Protein AF-A0A8T1UQP1-F1 (afdb_monomer)

Foldseek 3Di:
DVVVCCVPVVVPDPVVSVVVVVVVVVVVCVCPVDPPCVVVPPPPDVCNPPQADPVLVVVLVVVCVVCVVVVHDDDPVNSVVSSVVRSVVVCSCVQVVVQVVVVVVVPDPDDRDRDDDDPVVVVVVVVVVVVPDDPVVVCVVCVVVPPDDPDDDPPPPVVVVVVVVVVVVPDPPDDDDDD

Nearest PDB structures (foldseek):
  8jxl-assembly1_A  TM=5.038E-01  e=8.171E+00  Homo sapiens

pLDDT: mean 72.7, std 15.52, range [41.06, 94.25]

Secondary structure (DSSP, 8-state):
-HHHHHHHHTTS-HHHHHHHHHHHHHHHHHHHS-HHHHTT-----TT-STTS-HHHHHHHHHHHHHHHHTT----HHHHHHHHHHHHHHT-TTHHHHHHHHHHHHTT--SPP-PPPPPHHHHHHHHHHHHHHS-HHHHHHHHTTS----TT--TTTHHHHHHHHHHHHHT---------

Sequence (179 aa):
MPSTLDKYYSHLNASKRESQRKRIYAWEKEMAASASTAVLKSDRKKGTATTISTEGEEGLVEWVNSLRGEGVLVSRLMLQLQAKDIAQEEGLTSNLSKQLRDYAAGGTDSKFELKAPSRREAIEWATMAWKALGRKVIKSGFTYKEKKDSNTQPETIVAEELEHLEAIEENPTTSSLSS

Radius of gyration: 30.36 Å; Cα contacts (8 Å, |Δi|>4): 52; chains: 1; bounding box: 55×50×105 Å

Mean predicted aligned error: 20.41 Å

InterPro domains:
  IPR006600 HTH CenpB-type DNA-binding domain [PF03221] (56-91)

Solvent-accessible surface area (backbone atoms only — not comparable to full-atom values): 11278 Å² total; per-residue (Å²): 109,71,67,56,47,51,74,78,38,61,91,46,55,71,69,62,38,50,52,50,50,52,52,52,52,50,50,52,49,61,64,71,72,29,83,79,54,56,74,67,54,81,77,66,60,93,80,67,73,81,66,54,54,75,66,47,53,50,52,50,51,52,54,53,48,54,38,46,73,72,70,46,82,84,47,75,66,57,55,52,51,54,52,49,53,46,23,58,74,68,49,76,42,55,66,62,56,46,53,52,50,54,50,66,72,61,75,60,94,65,83,89,74,88,78,79,76,52,73,67,56,50,50,51,50,52,50,54,56,53,67,73,48,54,71,67,60,56,51,63,69,51,58,73,74,66,79,66,69,102,81,70,78,75,76,61,62,64,54,55,56,52,56,58,54,60,66,64,74,76,65,85,77,82,76,81,89,84,134

Organism: NCBI:txid29920

Structure (mmCIF, N/CA/C/O backbone):
data_AF-A0A8T1UQP1-F1
#
_entry.id   AF-A0A8T1UQP1-F1
#
loop_
_atom_site.group_PDB
_atom_site.id
_atom_site.type_symbol
_atom_site.label_atom_id
_atom_site.label_alt_id
_atom_site.label_comp_id
_atom_site.label_asym_id
_atom_site.label_entity_id
_atom_site.label_seq_id
_atom_site.pdbx_PDB_ins_code
_atom_site.Cartn_x
_atom_site.Cartn_y
_atom_site.Cartn_z
_atom_site.occupancy
_atom_site.B_iso_or_equiv
_atom_site.auth_seq_id
_atom_site.auth_comp_id
_atom_site.auth_asym_id
_atom_site.auth_atom_id
_atom_site.pdbx_PDB_model_num
ATOM 1 N N . MET A 1 1 ? 21.873 8.070 -20.890 1.00 66.19 1 MET A N 1
ATOM 2 C CA . MET A 1 1 ? 20.930 7.299 -21.735 1.00 66.19 1 MET A CA 1
ATOM 3 C C . MET A 1 1 ? 21.533 6.080 -22.438 1.00 66.19 1 MET A C 1
ATOM 5 O O . MET A 1 1 ? 20.883 5.041 -22.374 1.00 66.19 1 MET A O 1
ATOM 9 N N . PRO A 1 2 ? 22.730 6.128 -23.067 1.00 70.94 2 PRO A N 1
ATOM 10 C CA . PRO A 1 2 ? 23.313 4.948 -23.729 1.00 70.94 2 PRO A CA 1
ATOM 11 C C . PRO A 1 2 ? 23.445 3.745 -22.786 1.00 70.94 2 PRO A C 1
ATOM 13 O O . PRO A 1 2 ? 23.046 2.638 -23.126 1.00 70.94 2 PRO A O 1
ATOM 16 N N . SER A 1 3 ? 23.869 4.003 -21.550 1.00 78.19 3 SER A N 1
ATOM 17 C CA . SER A 1 3 ? 24.010 3.026 -20.468 1.00 78.19 3 SER A CA 1
ATOM 18 C C . SER A 1 3 ? 22.695 2.329 -20.075 1.00 78.19 3 SER A C 1
ATOM 20 O O . SER A 1 3 ? 22.706 1.145 -19.757 1.00 78.19 3 SER A O 1
ATOM 22 N N . THR A 1 4 ? 21.544 3.008 -20.155 1.00 81.75 4 THR A N 1
ATOM 23 C CA . THR A 1 4 ? 20.220 2.406 -19.889 1.00 81.75 4 THR A CA 1
ATOM 24 C C . THR A 1 4 ? 19.807 1.459 -21.015 1.00 81.75 4 THR A C 1
ATOM 26 O O . THR A 1 4 ? 19.308 0.363 -20.770 1.00 81.75 4 THR A O 1
ATOM 29 N N . LEU A 1 5 ? 20.048 1.855 -22.266 1.00 86.81 5 LEU A N 1
ATOM 30 C CA . LEU A 1 5 ? 19.768 1.007 -23.424 1.00 86.81 5 LEU A CA 1
ATOM 31 C C . LEU A 1 5 ? 20.702 -0.198 -23.502 1.00 86.81 5 LEU A C 1
ATOM 33 O O . LEU A 1 5 ? 20.337 -1.203 -24.098 1.00 86.81 5 LEU A O 1
ATOM 37 N N . ASP A 1 6 ? 21.914 -0.097 -22.966 1.00 86.62 6 ASP A N 1
ATOM 38 C CA . ASP A 1 6 ? 22.882 -1.197 -22.908 1.00 86.62 6 ASP A CA 1
ATOM 39 C C . ASP A 1 6 ? 22.582 -2.173 -21.776 1.00 86.62 6 ASP A C 1
ATOM 41 O O . ASP A 1 6 ? 22.584 -3.380 -21.981 1.00 86.62 6 ASP A O 1
ATOM 45 N N . LYS A 1 7 ? 22.195 -1.663 -20.606 1.00 89.50 7 LYS A N 1
ATOM 46 C CA . LYS A 1 7 ? 21.855 -2.509 -19.462 1.00 89.50 7 LYS A CA 1
ATOM 47 C C . LYS A 1 7 ? 20.550 -3.290 -19.650 1.00 89.50 7 LYS A C 1
ATOM 49 O O . LYS A 1 7 ? 20.491 -4.459 -19.292 1.00 89.50 7 LYS A O 1
ATOM 54 N N . TYR A 1 8 ? 19.504 -2.651 -20.181 1.00 86.38 8 TYR A N 1
ATOM 55 C CA . TYR A 1 8 ? 18.148 -3.229 -20.196 1.00 86.38 8 TYR A CA 1
ATOM 56 C C . TYR A 1 8 ? 17.681 -3.700 -21.577 1.00 86.38 8 TYR A C 1
ATOM 58 O O . TYR A 1 8 ? 16.775 -4.524 -21.675 1.00 86.38 8 TYR A O 1
ATOM 66 N N . TYR A 1 9 ? 18.291 -3.194 -22.650 1.00 88.69 9 TYR A N 1
ATOM 67 C CA . TYR A 1 9 ? 17.830 -3.418 -24.023 1.00 88.69 9 TYR A CA 1
ATOM 68 C C . TYR A 1 9 ? 18.950 -3.902 -24.960 1.00 88.69 9 TYR A C 1
ATOM 70 O O . TYR A 1 9 ? 18.836 -3.754 -26.177 1.00 88.69 9 TYR A O 1
ATOM 78 N N . SER A 1 10 ? 20.020 -4.496 -24.418 1.00 89.31 10 SER A N 1
ATOM 79 C CA . SER A 1 10 ? 21.138 -5.063 -25.196 1.00 89.31 10 SER A CA 1
ATOM 80 C C . SER A 1 10 ? 20.726 -6.213 -26.114 1.00 89.31 10 SER A C 1
ATOM 82 O O . SER A 1 10 ? 21.298 -6.376 -27.185 1.00 89.31 10 SER A O 1
ATOM 84 N N . HIS A 1 11 ? 19.705 -6.981 -25.732 1.00 90.56 11 HIS A N 1
ATOM 85 C CA . HIS A 1 11 ? 19.182 -8.111 -26.506 1.00 90.56 11 HIS A CA 1
ATOM 86 C C . HIS A 1 11 ? 18.309 -7.689 -27.706 1.00 90.56 11 HIS A C 1
ATOM 88 O O . HIS A 1 11 ? 17.885 -8.535 -28.494 1.00 90.56 11 HIS A O 1
ATOM 94 N N . LEU A 1 12 ? 17.991 -6.396 -27.848 1.00 89.19 12 LEU A N 1
ATOM 95 C CA . LEU A 1 12 ? 17.168 -5.893 -28.946 1.00 89.19 12 LEU A CA 1
ATOM 96 C C . LEU A 1 12 ? 18.022 -5.523 -30.159 1.00 89.19 12 LEU A C 1
ATOM 98 O O . LEU A 1 12 ? 19.089 -4.923 -30.043 1.00 89.19 12 LEU A O 1
ATOM 102 N N . ASN A 1 13 ? 17.493 -5.801 -31.351 1.00 91.06 13 ASN A N 1
ATOM 103 C CA . ASN A 1 13 ? 18.100 -5.326 -32.590 1.00 91.06 13 ASN A CA 1
ATOM 104 C C . ASN A 1 13 ? 18.088 -3.788 -32.673 1.00 91.06 13 ASN A C 1
ATOM 106 O O . ASN A 1 13 ? 17.294 -3.117 -32.008 1.00 91.06 13 ASN A O 1
ATOM 110 N N . ALA A 1 14 ? 18.949 -3.228 -33.526 1.00 86.94 14 ALA A N 1
ATOM 111 C CA . ALA A 1 14 ? 19.160 -1.782 -33.625 1.00 86.94 14 ALA A CA 1
ATOM 112 C C . ALA A 1 14 ? 17.861 -0.989 -33.862 1.00 86.94 14 ALA A C 1
ATOM 114 O O . ALA A 1 14 ? 17.658 0.054 -33.246 1.00 86.94 14 ALA A O 1
ATOM 115 N N . SER A 1 15 ? 16.947 -1.511 -34.687 1.00 88.56 15 SER A N 1
ATOM 116 C CA . SER A 1 15 ? 15.664 -0.862 -34.985 1.00 88.56 15 SER A CA 1
ATOM 117 C C . SER A 1 15 ? 14.756 -0.785 -33.752 1.00 88.56 15 SER A C 1
ATOM 119 O O . SER A 1 15 ? 14.292 0.293 -33.380 1.00 88.56 15 SER A O 1
ATOM 121 N N . LYS A 1 16 ? 14.566 -1.906 -33.046 1.00 89.31 16 LYS A N 1
ATOM 122 C CA . LYS A 1 16 ? 13.759 -1.955 -31.818 1.00 89.31 16 LYS A CA 1
ATOM 123 C C . LYS A 1 16 ? 14.403 -1.151 -30.688 1.00 89.31 16 LYS A C 1
ATOM 125 O O . LYS A 1 16 ? 13.697 -0.482 -29.935 1.00 89.31 16 LYS A O 1
ATOM 130 N N . ARG A 1 17 ? 15.734 -1.177 -30.586 1.00 91.38 17 ARG A N 1
ATOM 131 C CA . ARG A 1 17 ? 16.500 -0.404 -29.598 1.00 91.38 17 ARG A CA 1
ATOM 132 C C . ARG A 1 17 ? 16.365 1.101 -29.839 1.00 91.38 17 ARG A C 1
ATOM 134 O O . ARG A 1 17 ? 16.186 1.853 -28.885 1.00 91.38 17 ARG A O 1
ATOM 141 N N . GLU A 1 18 ? 16.341 1.528 -31.099 1.00 88.62 18 GLU A N 1
ATOM 142 C CA . GLU A 1 18 ? 16.083 2.916 -31.487 1.00 88.62 18 GLU A CA 1
ATOM 143 C C . GLU A 1 18 ? 14.640 3.347 -31.179 1.00 88.62 18 GLU A C 1
ATOM 145 O O . GLU A 1 18 ? 14.415 4.453 -30.685 1.00 88.62 18 GLU A O 1
ATOM 150 N N . SER A 1 19 ? 13.650 2.471 -31.376 1.00 90.94 19 SER A N 1
ATOM 151 C CA . SER A 1 19 ? 12.273 2.739 -30.935 1.00 90.94 19 SER A CA 1
ATOM 152 C C . SER A 1 19 ? 12.182 2.931 -29.418 1.00 90.94 19 SER A C 1
ATOM 154 O O . SER A 1 19 ? 11.518 3.862 -28.963 1.00 90.94 19 SER A O 1
ATOM 156 N N . GLN A 1 20 ? 12.869 2.098 -28.629 1.00 87.75 20 GLN A N 1
ATOM 157 C CA . GLN A 1 20 ? 12.907 2.257 -27.171 1.00 87.75 20 GLN A CA 1
ATOM 158 C C . GLN A 1 20 ? 13.636 3.536 -26.755 1.00 87.75 20 GLN A C 1
ATOM 160 O O . GLN A 1 20 ? 13.140 4.263 -25.897 1.00 87.75 20 GLN A O 1
ATOM 165 N N . ARG A 1 21 ? 14.747 3.882 -27.421 1.00 93.12 21 ARG A N 1
ATOM 166 C CA . ARG A 1 21 ? 15.438 5.165 -27.230 1.00 93.12 21 ARG A CA 1
ATOM 167 C C . ARG A 1 21 ? 14.476 6.337 -27.409 1.00 93.12 21 ARG A C 1
ATOM 169 O O . ARG A 1 21 ? 14.375 7.182 -26.524 1.00 93.12 21 ARG A O 1
ATOM 176 N N . LYS A 1 22 ? 13.733 6.364 -28.520 1.00 92.31 22 LYS A N 1
ATOM 177 C CA . LYS A 1 22 ? 12.759 7.424 -28.824 1.00 92.31 22 LYS A CA 1
ATOM 178 C C . LYS A 1 22 ? 11.654 7.521 -27.773 1.00 92.31 22 LYS A C 1
ATOM 180 O O . LYS A 1 22 ? 11.317 8.628 -27.370 1.00 92.31 22 LYS A O 1
ATOM 185 N N . ARG A 1 23 ? 11.129 6.389 -27.290 1.00 88.12 23 ARG A N 1
ATOM 186 C CA . ARG A 1 23 ? 10.111 6.362 -26.221 1.00 88.12 23 ARG A CA 1
ATOM 187 C C . ARG A 1 23 ? 10.642 6.920 -24.905 1.00 88.12 23 ARG A C 1
ATOM 189 O O . ARG A 1 23 ? 9.951 7.702 -24.265 1.00 88.12 23 ARG A O 1
ATOM 196 N N . ILE A 1 24 ? 11.865 6.554 -24.528 1.00 86.81 24 ILE A N 1
ATOM 197 C CA . ILE A 1 24 ? 12.507 7.048 -23.307 1.00 86.81 24 ILE A CA 1
ATOM 198 C C . ILE A 1 24 ? 12.727 8.567 -23.389 1.00 86.81 24 ILE A C 1
ATOM 200 O O . ILE A 1 24 ? 12.397 9.274 -22.444 1.00 86.81 24 ILE A O 1
ATOM 204 N N . TYR A 1 25 ? 13.211 9.082 -24.524 1.00 84.56 25 TYR A N 1
ATOM 205 C CA . TYR A 1 25 ? 13.371 10.529 -24.722 1.00 84.56 25 TYR A CA 1
ATOM 206 C C . TYR A 1 25 ? 12.038 11.282 -24.761 1.00 84.56 25 TYR A C 1
ATOM 208 O O . TYR A 1 25 ? 11.953 12.393 -24.244 1.00 84.56 25 TYR A O 1
ATOM 216 N N . ALA A 1 26 ? 10.998 10.700 -25.365 1.00 83.50 26 ALA A N 1
ATOM 217 C CA . ALA A 1 26 ? 9.659 11.281 -25.353 1.00 83.50 26 ALA A CA 1
ATOM 218 C C . ALA A 1 26 ? 9.121 11.388 -23.918 1.00 83.50 26 ALA A C 1
ATOM 220 O O . ALA A 1 26 ? 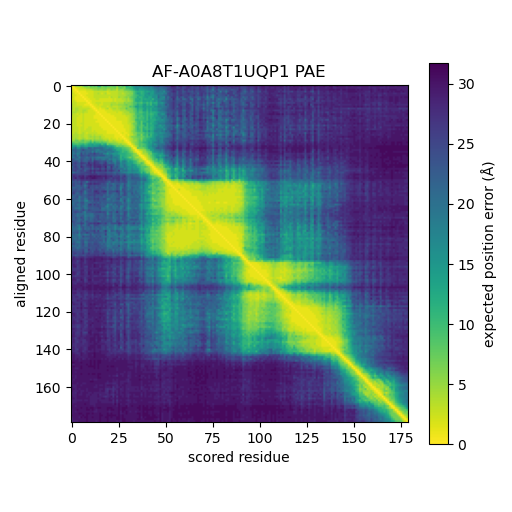8.669 12.457 -23.518 1.00 83.50 26 ALA A O 1
ATOM 221 N N . TRP A 1 27 ? 9.270 10.325 -23.124 1.00 78.81 27 TRP A N 1
ATOM 222 C CA . TRP A 1 27 ? 8.888 10.311 -21.713 1.00 78.81 27 TRP A CA 1
ATOM 223 C C . TRP A 1 27 ? 9.693 11.316 -20.878 1.00 78.81 27 TRP A C 1
ATOM 225 O O . TRP A 1 27 ? 9.112 12.069 -20.105 1.00 78.81 27 TRP A O 1
ATOM 235 N N . GLU A 1 28 ? 11.013 11.394 -21.064 1.00 77.62 28 GLU A N 1
ATOM 236 C CA . GLU A 1 28 ? 11.866 12.371 -20.372 1.00 77.62 28 GLU A CA 1
ATOM 237 C C . GLU A 1 28 ? 11.454 13.810 -20.706 1.00 77.62 28 GLU A C 1
ATOM 239 O O . GLU A 1 28 ? 11.342 14.650 -19.815 1.00 77.62 28 GLU A O 1
ATOM 244 N N . LYS A 1 29 ? 11.147 14.082 -21.979 1.00 76.06 29 LYS A N 1
ATOM 245 C CA . LYS A 1 29 ? 10.664 15.387 -22.430 1.00 76.06 29 LYS A CA 1
ATOM 246 C C . LYS A 1 29 ? 9.299 15.732 -21.831 1.00 76.06 29 LYS A C 1
ATOM 248 O O . LYS A 1 29 ? 9.123 16.853 -21.369 1.00 76.06 29 LYS A O 1
ATOM 253 N N . GLU A 1 30 ? 8.350 14.798 -21.805 1.00 69.25 30 GLU A N 1
ATOM 254 C CA . GLU A 1 30 ? 7.030 14.999 -21.186 1.00 69.25 30 GLU A CA 1
ATOM 255 C C . GLU A 1 30 ? 7.115 15.200 -19.665 1.00 69.25 30 GLU A C 1
ATOM 257 O O . GLU A 1 30 ? 6.408 16.042 -19.112 1.00 69.25 30 GLU A O 1
ATOM 262 N N . MET A 1 31 ? 8.008 14.474 -18.986 1.00 61.19 31 MET A N 1
ATOM 263 C CA . MET A 1 31 ? 8.228 14.601 -17.541 1.00 61.19 31 MET A CA 1
ATOM 264 C C . MET A 1 31 ? 8.982 15.884 -17.158 1.00 61.19 31 MET A C 1
ATOM 266 O O . MET A 1 31 ? 8.742 16.430 -16.083 1.00 61.19 31 MET A O 1
ATOM 270 N N . ALA A 1 32 ? 9.886 16.377 -18.012 1.00 59.94 32 ALA A N 1
ATOM 271 C CA . ALA A 1 32 ? 10.648 17.605 -17.772 1.00 59.94 32 ALA A CA 1
ATOM 272 C C . ALA A 1 32 ? 9.888 18.886 -18.167 1.00 59.94 32 ALA A C 1
ATOM 274 O O . ALA A 1 32 ? 10.164 19.953 -17.624 1.00 59.94 32 ALA A O 1
ATOM 275 N N . ALA A 1 33 ? 8.935 18.806 -19.103 1.00 57.53 33 ALA A N 1
ATOM 276 C CA . ALA A 1 33 ? 8.294 19.978 -19.705 1.00 57.53 33 ALA A CA 1
ATOM 277 C C . ALA A 1 33 ? 7.035 20.490 -18.984 1.00 57.53 33 ALA A C 1
ATOM 279 O O . ALA A 1 33 ? 6.392 21.413 -19.482 1.00 57.53 33 ALA A O 1
ATOM 280 N N . SER A 1 34 ? 6.624 19.926 -17.846 1.00 55.84 34 SER A N 1
ATOM 281 C CA . SER A 1 34 ? 5.385 20.371 -17.201 1.00 55.84 34 SER A CA 1
ATOM 282 C C . SER A 1 34 ? 5.476 20.424 -15.681 1.00 55.84 34 SER A C 1
ATOM 284 O O . SER A 1 34 ? 5.368 19.424 -14.978 1.00 55.84 34 SER A O 1
ATOM 286 N N . ALA A 1 35 ? 5.557 21.650 -15.158 1.00 58.97 35 ALA A N 1
ATOM 287 C CA . ALA A 1 35 ? 5.267 21.946 -13.755 1.00 58.97 35 ALA A CA 1
ATOM 288 C C . ALA A 1 35 ? 3.851 21.473 -13.345 1.00 58.97 35 ALA A C 1
ATOM 290 O O . ALA A 1 35 ? 3.619 21.150 -12.185 1.00 58.97 35 ALA A O 1
ATOM 291 N N . SER A 1 36 ? 2.923 21.362 -14.305 1.00 56.31 36 SER A N 1
ATOM 292 C CA . SER A 1 36 ? 1.563 20.835 -14.126 1.00 56.31 36 SER A CA 1
ATOM 293 C C . SER A 1 36 ? 1.501 19.310 -13.954 1.00 56.31 36 SER A C 1
ATOM 295 O O . SER A 1 36 ? 0.645 18.821 -13.220 1.00 56.31 36 SER A O 1
ATOM 297 N N . THR A 1 37 ? 2.409 18.542 -14.567 1.00 52.56 37 THR A N 1
ATOM 298 C CA . THR A 1 37 ? 2.494 17.076 -14.404 1.00 52.56 37 THR A CA 1
ATOM 299 C C . THR A 1 37 ? 3.464 16.666 -13.299 1.00 52.56 37 THR A C 1
ATOM 301 O O . THR A 1 37 ? 3.391 15.539 -12.816 1.00 52.56 37 THR A O 1
ATOM 304 N N . ALA A 1 38 ? 4.307 17.582 -12.809 1.00 52.53 38 ALA A N 1
ATOM 305 C CA . ALA A 1 38 ? 5.112 17.371 -11.607 1.00 52.53 38 ALA A CA 1
ATOM 306 C C . ALA A 1 38 ? 4.248 17.020 -10.377 1.00 52.53 38 ALA A C 1
ATOM 308 O O . ALA A 1 38 ? 4.669 16.224 -9.544 1.00 52.53 38 ALA A O 1
ATOM 309 N N . VAL A 1 39 ? 3.017 17.544 -10.303 1.00 53.56 39 VAL A N 1
ATOM 310 C CA . VAL A 1 39 ? 2.015 17.215 -9.268 1.00 53.56 39 VAL A CA 1
ATOM 311 C C . VAL A 1 39 ? 1.400 15.820 -9.474 1.00 53.56 39 VAL A C 1
ATOM 313 O O . VAL A 1 39 ? 0.922 15.204 -8.527 1.00 53.56 39 VAL A O 1
ATOM 316 N N . LEU A 1 40 ? 1.451 15.286 -10.701 1.00 56.03 40 LEU A N 1
ATOM 317 C CA . LEU A 1 40 ? 1.050 13.911 -11.021 1.00 56.03 40 LEU A CA 1
ATOM 318 C C . LEU A 1 40 ? 2.166 12.892 -10.746 1.00 56.03 40 LEU A C 1
ATOM 320 O O . LEU A 1 40 ? 1.938 11.689 -10.898 1.00 56.03 40 LEU A O 1
ATOM 324 N N . LYS A 1 41 ? 3.363 13.333 -10.322 1.00 49.59 41 LYS A N 1
ATOM 325 C CA . LYS A 1 41 ? 4.375 12.425 -9.776 1.00 49.59 41 LYS A CA 1
ATOM 326 C C . LYS A 1 41 ? 3.804 11.832 -8.495 1.00 49.59 41 LYS A C 1
ATOM 328 O O . LYS A 1 41 ? 3.800 12.461 -7.443 1.00 49.59 41 LYS A O 1
ATOM 333 N N . SER A 1 42 ? 3.330 10.595 -8.586 1.00 51.91 42 SER A N 1
ATOM 334 C CA . SER A 1 42 ? 2.968 9.792 -7.421 1.00 51.91 42 SER A CA 1
ATOM 335 C C . SER A 1 42 ? 4.236 9.267 -6.736 1.00 51.91 42 SER A C 1
ATOM 337 O O . SER A 1 42 ? 4.370 8.064 -6.520 1.00 51.91 42 SER A O 1
ATOM 339 N N . ASP A 1 43 ? 5.159 10.160 -6.371 1.00 48.28 43 ASP A N 1
ATOM 340 C CA . ASP A 1 43 ? 6.137 9.867 -5.326 1.00 48.28 43 ASP A CA 1
ATOM 341 C C . ASP A 1 43 ? 5.387 9.950 -3.999 1.00 48.28 43 ASP A C 1
ATOM 343 O O . ASP A 1 43 ? 5.301 10.986 -3.337 1.00 48.28 43 ASP A O 1
ATOM 347 N N . ARG A 1 44 ? 4.751 8.836 -3.634 1.00 57.84 44 ARG A N 1
ATOM 348 C CA . ARG A 1 44 ? 4.179 8.696 -2.300 1.00 57.84 44 ARG A CA 1
ATOM 349 C C . ARG A 1 44 ? 5.349 8.634 -1.332 1.00 57.84 44 ARG A C 1
ATOM 351 O O . ARG A 1 44 ? 6.230 7.790 -1.484 1.00 57.84 44 ARG A O 1
ATOM 358 N N . LYS A 1 45 ? 5.361 9.506 -0.321 1.00 55.78 45 LYS A N 1
ATOM 359 C CA . LYS A 1 45 ? 6.286 9.338 0.805 1.00 55.78 45 LYS A CA 1
ATOM 360 C C . LYS A 1 45 ? 6.084 7.927 1.362 1.00 55.78 45 LYS A C 1
ATOM 362 O O . LYS A 1 45 ? 4.935 7.503 1.527 1.00 55.78 45 LYS A O 1
ATOM 367 N N . LYS A 1 46 ? 7.181 7.209 1.616 1.00 49.53 46 LYS A N 1
ATOM 368 C CA . LYS A 1 46 ? 7.163 5.872 2.232 1.00 49.53 46 LYS A CA 1
ATOM 369 C C . LYS A 1 46 ? 6.202 5.908 3.436 1.00 49.53 46 LYS A C 1
ATOM 371 O O . LYS A 1 46 ? 6.340 6.797 4.276 1.00 49.53 46 LYS A O 1
ATOM 376 N N . GLY A 1 47 ? 5.179 5.047 3.446 1.00 49.62 47 GLY A N 1
ATOM 377 C CA . GLY A 1 47 ? 4.122 5.034 4.472 1.00 49.62 47 GLY A CA 1
ATOM 378 C C . GLY A 1 47 ? 2.838 5.843 4.192 1.00 49.62 47 GLY A C 1
ATOM 379 O O . GLY A 1 47 ? 2.012 5.971 5.086 1.00 49.62 47 GLY A O 1
ATOM 380 N N . THR A 1 48 ? 2.621 6.391 2.986 1.00 45.91 48 THR A N 1
ATOM 381 C CA . THR A 1 48 ? 1.375 7.141 2.662 1.00 45.91 48 THR A CA 1
ATOM 382 C C . THR A 1 48 ? 0.204 6.235 2.235 1.00 45.91 48 THR A C 1
ATOM 384 O O . THR A 1 48 ? -0.948 6.658 2.265 1.00 45.91 48 THR A O 1
ATOM 387 N N . ALA A 1 49 ? 0.459 4.987 1.824 1.00 48.03 49 ALA A N 1
ATOM 388 C CA . ALA A 1 49 ? -0.587 4.030 1.451 1.00 48.03 49 ALA A CA 1
ATOM 389 C C . ALA A 1 49 ? -0.963 3.160 2.664 1.00 48.03 49 ALA A C 1
ATOM 391 O O . ALA A 1 49 ? -0.618 1.989 2.744 1.00 48.03 49 ALA A O 1
ATOM 392 N N . THR A 1 50 ? -1.642 3.752 3.645 1.00 55.31 50 THR A N 1
ATOM 393 C CA . THR A 1 50 ? -1.954 3.116 4.936 1.00 55.31 50 THR A CA 1
ATOM 394 C C . THR A 1 50 ? -3.057 2.060 4.833 1.00 55.31 50 THR A C 1
ATOM 396 O O . THR A 1 50 ? -4.208 2.311 5.182 1.00 55.31 50 THR A O 1
ATOM 399 N N . THR A 1 51 ? -2.715 0.863 4.359 1.00 63.50 51 THR A N 1
ATOM 400 C CA . THR A 1 51 ? -3.494 -0.360 4.662 1.00 63.50 51 THR A CA 1
ATOM 401 C C . THR A 1 51 ? -2.635 -1.531 5.133 1.00 63.50 51 THR A C 1
ATOM 403 O O . THR A 1 51 ? -3.173 -2.404 5.803 1.00 63.50 51 THR A O 1
ATOM 406 N N . ILE A 1 52 ? -1.328 -1.521 4.849 1.00 71.62 52 ILE A N 1
ATOM 407 C CA . ILE A 1 52 ? -0.363 -2.547 5.269 1.00 71.62 52 ILE A CA 1
ATOM 408 C C . ILE A 1 52 ? 0.889 -1.885 5.858 1.00 71.62 52 ILE A C 1
ATOM 410 O O . ILE A 1 52 ? 1.182 -0.726 5.547 1.00 71.62 52 ILE A O 1
ATOM 414 N N . SER A 1 53 ? 1.586 -2.581 6.752 1.00 79.69 53 SER A N 1
ATOM 415 C CA . SER A 1 53 ? 2.822 -2.116 7.377 1.00 79.69 53 SER A CA 1
ATOM 416 C C . SER A 1 53 ? 3.997 -2.162 6.391 1.00 79.69 53 SER A C 1
ATOM 418 O O . SER A 1 53 ? 3.907 -2.746 5.312 1.00 79.69 53 SER A O 1
ATOM 420 N N . THR A 1 54 ? 5.129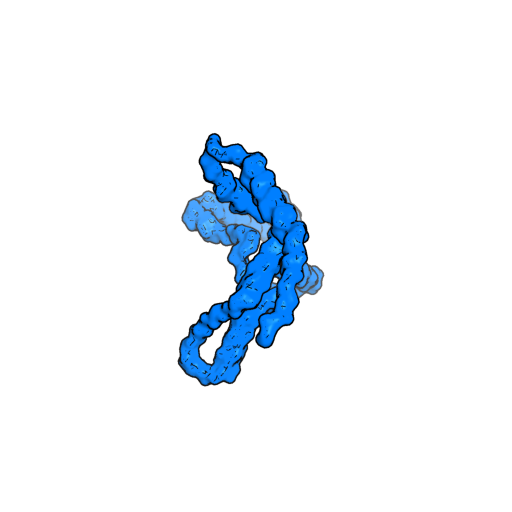 -1.552 6.761 1.00 79.31 54 THR A N 1
ATOM 421 C CA . THR A 1 54 ? 6.363 -1.622 5.953 1.00 79.31 54 THR A CA 1
ATOM 422 C C . THR A 1 54 ? 6.821 -3.069 5.736 1.00 79.31 54 THR A C 1
ATOM 424 O O . THR A 1 54 ? 7.298 -3.396 4.656 1.00 79.31 54 THR A O 1
ATOM 427 N N . GLU A 1 55 ? 6.650 -3.929 6.743 1.00 81.38 55 GLU A N 1
ATOM 428 C CA . GLU A 1 55 ? 6.998 -5.353 6.673 1.00 81.38 55 GLU A CA 1
ATOM 429 C C . GLU A 1 55 ? 6.082 -6.089 5.683 1.00 81.38 55 GLU A C 1
ATOM 431 O O . GLU A 1 55 ? 6.555 -6.836 4.829 1.00 81.38 55 GLU A O 1
ATOM 436 N N . GLY A 1 56 ? 4.783 -5.781 5.693 1.00 82.75 56 GLY A N 1
ATOM 437 C CA . GLY A 1 56 ? 3.826 -6.298 4.718 1.00 82.75 56 GLY A CA 1
ATOM 438 C C . GLY A 1 56 ? 4.076 -5.818 3.284 1.00 82.75 56 GLY A C 1
ATOM 439 O O . GLY A 1 56 ? 3.895 -6.584 2.334 1.00 82.75 56 GLY A O 1
ATOM 440 N N . GLU A 1 57 ? 4.533 -4.574 3.093 1.00 86.06 57 GLU A N 1
ATOM 441 C CA . GLU A 1 57 ? 4.971 -4.084 1.776 1.00 86.06 57 GLU A CA 1
ATOM 442 C C . GLU A 1 57 ? 6.194 -4.861 1.264 1.00 86.06 57 GLU A C 1
ATOM 444 O O . GLU A 1 57 ? 6.243 -5.216 0.084 1.00 86.06 57 GLU A O 1
ATOM 449 N N . GLU A 1 58 ? 7.164 -5.150 2.135 1.00 86.94 58 GLU A N 1
ATOM 450 C CA . GLU A 1 58 ? 8.349 -5.948 1.796 1.00 86.94 58 GLU A CA 1
ATOM 451 C C . GLU A 1 58 ? 7.964 -7.392 1.445 1.00 86.94 58 GLU A C 1
ATOM 453 O O . GLU A 1 58 ? 8.373 -7.886 0.390 1.00 86.94 58 GLU A O 1
ATOM 458 N N . GLY A 1 59 ? 7.066 -8.012 2.218 1.00 86.81 59 GLY A N 1
ATOM 459 C CA . GLY A 1 59 ? 6.519 -9.338 1.914 1.00 86.81 59 GLY A CA 1
ATOM 460 C C . GLY A 1 59 ? 5.813 -9.407 0.552 1.00 86.81 59 GLY A C 1
ATOM 461 O O . GLY A 1 59 ? 6.007 -10.357 -0.209 1.00 86.81 59 GLY A O 1
ATOM 462 N N . LEU A 1 60 ? 5.053 -8.370 0.173 1.00 89.75 60 LEU A N 1
ATOM 463 C CA . LEU A 1 60 ? 4.462 -8.281 -1.170 1.00 89.75 60 LEU A CA 1
ATOM 464 C C . LEU A 1 60 ? 5.515 -8.191 -2.272 1.00 89.75 60 LEU A C 1
ATOM 466 O O . LEU A 1 60 ? 5.347 -8.789 -3.336 1.00 89.75 60 LEU A O 1
ATOM 470 N N . VAL A 1 61 ? 6.579 -7.420 -2.051 1.00 90.12 61 VAL A N 1
ATOM 471 C CA . VAL A 1 61 ? 7.658 -7.255 -3.031 1.00 90.12 61 VAL A CA 1
ATOM 472 C C . VAL A 1 61 ? 8.412 -8.567 -3.229 1.00 90.12 61 VAL A C 1
ATOM 474 O O . VAL A 1 61 ? 8.664 -8.947 -4.375 1.00 90.12 61 VAL A O 1
ATOM 477 N N . GLU A 1 62 ? 8.730 -9.282 -2.152 1.00 92.12 62 GLU A N 1
ATOM 478 C CA . GLU A 1 62 ? 9.366 -10.601 -2.216 1.00 92.12 62 GLU A CA 1
ATOM 479 C C . GLU A 1 62 ? 8.497 -11.615 -2.962 1.00 92.12 62 GLU A C 1
ATOM 481 O O . GLU A 1 62 ? 8.972 -12.262 -3.898 1.00 92.12 62 GLU A O 1
ATOM 486 N N . TRP A 1 63 ? 7.206 -11.678 -2.631 1.00 94.25 63 TRP A N 1
ATOM 487 C CA . TRP A 1 63 ? 6.245 -12.547 -3.309 1.00 94.25 63 TRP A CA 1
ATOM 488 C C . TRP A 1 63 ? 6.117 -12.231 -4.808 1.00 94.25 63 TRP A C 1
ATOM 490 O O . TRP A 1 63 ? 6.152 -13.128 -5.651 1.00 94.25 63 TRP A O 1
ATOM 500 N N . VAL A 1 64 ? 6.038 -10.949 -5.182 1.00 93.56 64 VAL A N 1
ATOM 501 C CA . VAL A 1 64 ? 6.023 -10.542 -6.597 1.00 93.56 64 VAL A CA 1
ATOM 502 C C . VAL A 1 64 ? 7.312 -10.955 -7.308 1.00 93.56 64 VAL A C 1
ATOM 504 O O . VAL A 1 64 ? 7.271 -11.367 -8.470 1.00 93.56 64 VAL A O 1
ATOM 507 N N . ASN A 1 65 ? 8.459 -10.808 -6.646 1.00 91.50 65 ASN A N 1
ATOM 508 C CA . ASN A 1 65 ? 9.753 -11.128 -7.232 1.00 91.50 65 ASN A CA 1
ATOM 509 C C . ASN A 1 65 ? 9.949 -12.635 -7.418 1.00 91.50 65 ASN A C 1
ATOM 511 O O . ASN A 1 65 ? 10.500 -13.016 -8.451 1.00 91.50 65 ASN A O 1
ATOM 515 N N . SER A 1 66 ? 9.465 -13.483 -6.502 1.00 91.31 66 SER A N 1
ATOM 516 C CA . SER A 1 66 ? 9.537 -14.941 -6.684 1.00 91.31 66 SER A CA 1
ATOM 517 C C . SER A 1 66 ? 8.745 -15.379 -7.920 1.00 91.31 66 SER A C 1
ATOM 519 O O . SER A 1 66 ? 9.294 -16.041 -8.800 1.00 91.31 66 SER A O 1
ATOM 521 N N . LEU A 1 67 ? 7.516 -14.874 -8.080 1.00 89.81 67 LEU A N 1
ATOM 522 C CA . LEU A 1 67 ? 6.667 -15.176 -9.234 1.00 89.81 67 LEU A CA 1
ATOM 523 C C . LEU A 1 67 ? 7.270 -14.679 -10.553 1.00 89.81 67 LEU A C 1
ATOM 525 O O . LEU A 1 67 ? 7.220 -15.375 -11.566 1.00 89.81 67 LEU A O 1
ATOM 529 N N . ARG A 1 68 ? 7.897 -13.495 -10.559 1.00 90.38 68 ARG A N 1
ATOM 530 C CA . ARG A 1 68 ? 8.618 -13.012 -11.749 1.00 90.38 68 ARG A CA 1
ATOM 531 C C . ARG A 1 68 ? 9.870 -13.834 -12.047 1.00 90.38 68 ARG A C 1
ATOM 533 O O . ARG A 1 68 ? 10.198 -13.985 -13.222 1.00 90.38 68 ARG A O 1
ATOM 540 N N . GLY A 1 69 ? 10.544 -14.359 -11.023 1.00 85.88 69 GLY A N 1
ATOM 541 C CA . GLY A 1 69 ? 11.659 -15.297 -11.169 1.00 85.88 69 GLY A CA 1
ATOM 542 C C . GLY A 1 69 ? 11.247 -16.587 -11.882 1.00 85.88 69 GLY A C 1
ATOM 543 O O . GLY A 1 69 ? 12.013 -17.121 -12.678 1.00 85.88 69 GLY A O 1
ATOM 544 N N . GLU A 1 70 ? 10.002 -17.017 -11.686 1.00 90.38 70 GLU A N 1
ATOM 545 C CA . GLU A 1 70 ? 9.385 -18.166 -12.364 1.00 90.38 70 GLU A CA 1
ATOM 546 C C . GLU A 1 70 ? 8.764 -17.813 -13.732 1.00 90.38 70 GLU A C 1
ATOM 548 O O . GLU A 1 70 ? 8.166 -18.659 -14.394 1.00 90.38 70 GLU A O 1
ATOM 553 N N . GLY A 1 71 ? 8.896 -16.562 -14.187 1.00 89.50 71 GLY A N 1
ATOM 554 C CA . GLY A 1 71 ? 8.320 -16.089 -15.449 1.00 89.50 71 GLY A CA 1
ATOM 555 C C . GLY A 1 71 ? 6.809 -15.830 -15.398 1.00 89.50 71 GLY A C 1
ATOM 556 O O . GLY A 1 71 ? 6.194 -15.578 -16.437 1.00 89.50 71 GLY A O 1
ATOM 557 N N . VAL A 1 72 ? 6.200 -15.848 -14.209 1.00 88.62 72 VAL A N 1
ATOM 558 C CA . VAL A 1 72 ? 4.768 -15.607 -14.010 1.00 88.62 72 VAL A CA 1
ATOM 559 C C . VAL A 1 72 ? 4.490 -14.105 -13.927 1.00 88.62 72 VAL A C 1
ATOM 561 O O . VAL A 1 72 ? 5.092 -13.356 -13.153 1.00 88.62 72 VAL A O 1
ATOM 564 N N . LEU A 1 73 ? 3.531 -13.638 -14.728 1.00 87.12 73 LEU A N 1
ATOM 565 C CA . LEU A 1 73 ? 3.064 -12.257 -14.664 1.00 87.12 73 LEU A CA 1
ATOM 566 C C . LEU A 1 73 ? 2.068 -12.087 -13.516 1.00 87.12 73 LEU A C 1
ATOM 568 O O . LEU A 1 73 ? 0.985 -12.668 -13.523 1.00 87.12 73 LEU A O 1
ATOM 572 N N . VAL A 1 74 ? 2.403 -11.220 -12.562 1.00 89.50 74 VAL A N 1
ATOM 573 C CA . VAL A 1 74 ? 1.489 -10.855 -11.475 1.00 89.50 74 VAL A CA 1
ATOM 574 C C . VAL A 1 74 ? 0.459 -9.851 -11.985 1.00 89.50 74 VAL A C 1
ATOM 576 O O . VAL A 1 74 ? 0.790 -8.707 -12.311 1.00 89.50 74 VAL A O 1
ATOM 579 N N . SER A 1 75 ? -0.801 -10.282 -12.056 1.00 91.12 75 SER A N 1
ATOM 580 C CA . SER A 1 75 ? -1.920 -9.405 -12.402 1.00 91.12 75 SER A CA 1
ATOM 581 C C . SER A 1 75 ? -2.283 -8.473 -11.240 1.00 91.12 75 SER A C 1
ATOM 583 O O . SER A 1 75 ? -2.007 -8.752 -10.072 1.00 91.12 75 SER A O 1
ATOM 585 N N . ARG A 1 76 ? -2.974 -7.368 -11.547 1.00 85.56 76 ARG A N 1
ATOM 586 C CA . ARG A 1 76 ? -3.464 -6.422 -10.530 1.00 85.56 76 ARG A CA 1
ATOM 587 C C . ARG A 1 76 ? -4.375 -7.091 -9.496 1.00 85.56 76 ARG A C 1
ATOM 589 O O . ARG A 1 76 ? -4.335 -6.714 -8.331 1.00 85.56 76 ARG A O 1
ATOM 596 N N . LEU A 1 77 ? -5.178 -8.070 -9.919 1.00 86.31 77 LEU A N 1
ATOM 597 C CA . LEU A 1 77 ? -6.084 -8.800 -9.034 1.00 86.31 77 LEU A CA 1
ATOM 598 C C . LEU A 1 77 ? -5.313 -9.671 -8.037 1.00 86.31 77 LEU A C 1
ATOM 600 O O . LEU A 1 77 ? -5.625 -9.646 -6.854 1.00 86.31 77 LEU A O 1
ATOM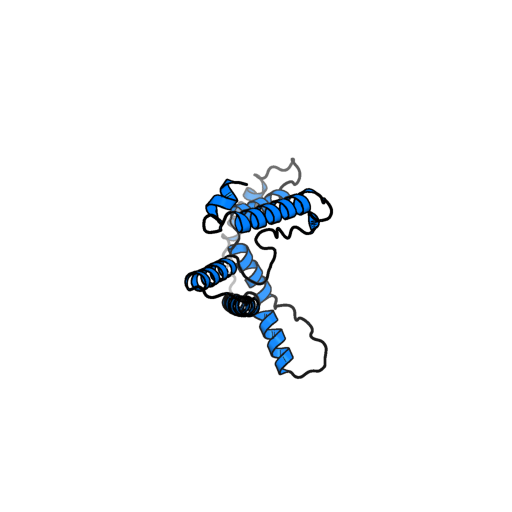 604 N N . MET A 1 78 ? -4.279 -1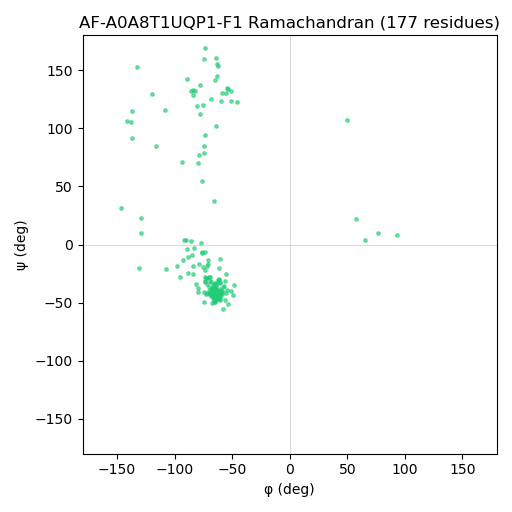0.382 -8.492 1.00 92.25 78 MET A N 1
ATOM 605 C CA . MET A 1 78 ? -3.449 -11.216 -7.615 1.00 92.25 78 MET A CA 1
ATOM 606 C C . MET A 1 78 ? -2.740 -10.373 -6.555 1.00 92.25 78 MET A C 1
ATOM 608 O O . MET A 1 78 ? -2.779 -10.708 -5.378 1.00 92.25 78 MET A O 1
ATOM 612 N N . LEU A 1 79 ? -2.161 -9.239 -6.964 1.00 90.69 79 LEU A N 1
ATOM 613 C CA . LEU A 1 79 ? -1.521 -8.308 -6.036 1.00 90.69 79 LEU A CA 1
ATOM 614 C C . LEU A 1 79 ? -2.518 -7.759 -5.005 1.00 90.69 79 LEU A C 1
ATOM 616 O O . LEU A 1 79 ? -2.181 -7.605 -3.837 1.00 90.69 79 LEU A O 1
ATOM 620 N N . GLN A 1 80 ? -3.754 -7.483 -5.428 1.00 86.94 80 GLN A N 1
ATOM 621 C CA . GLN A 1 80 ? -4.807 -7.008 -4.534 1.00 86.94 80 GLN A CA 1
ATOM 622 C C . GLN A 1 80 ? -5.256 -8.079 -3.532 1.00 86.94 80 GLN A C 1
ATOM 624 O O . GLN A 1 80 ? -5.556 -7.731 -2.393 1.00 86.94 80 GLN A O 1
ATOM 629 N N . LEU A 1 81 ? -5.337 -9.347 -3.944 1.00 88.62 81 LEU A N 1
ATOM 630 C CA . LEU A 1 81 ? -5.681 -10.454 -3.048 1.00 88.62 81 LEU A CA 1
ATOM 631 C C . LEU A 1 81 ? -4.571 -10.680 -2.021 1.00 88.62 81 LEU A C 1
ATOM 633 O O . LEU A 1 81 ? -4.845 -10.607 -0.829 1.00 88.62 81 LEU A O 1
ATOM 637 N N . GLN A 1 82 ? -3.318 -10.781 -2.469 1.00 91.56 82 GLN A N 1
ATOM 638 C CA . GLN A 1 82 ? -2.179 -10.957 -1.569 1.00 91.56 82 GLN A CA 1
ATOM 639 C C . GLN A 1 82 ? -2.052 -9.803 -0.563 1.00 91.56 82 GLN A C 1
ATOM 641 O O . GLN A 1 82 ? -1.791 -10.019 0.616 1.00 91.56 82 GLN A O 1
ATOM 646 N N . ALA A 1 83 ? -2.279 -8.562 -1.007 1.00 87.06 83 ALA A N 1
ATOM 647 C CA . ALA A 1 83 ? -2.235 -7.402 -0.120 1.00 87.06 83 ALA A CA 1
ATOM 648 C C . ALA A 1 83 ? -3.339 -7.436 0.948 1.00 87.06 83 ALA A C 1
ATOM 650 O O . ALA A 1 83 ? -3.127 -6.955 2.057 1.00 87.06 83 ALA A O 1
ATOM 651 N N . LYS A 1 84 ? -4.514 -7.997 0.630 1.00 83.44 84 LYS A N 1
ATOM 652 C CA . LYS A 1 84 ? -5.591 -8.188 1.611 1.00 83.44 84 LYS A CA 1
ATOM 653 C C . LYS A 1 84 ? -5.247 -9.269 2.629 1.00 83.44 84 LYS A C 1
ATOM 655 O O . LYS A 1 84 ? -5.537 -9.066 3.803 1.00 83.44 84 LYS A O 1
ATOM 660 N N . ASP A 1 85 ? -4.636 -10.364 2.187 1.00 85.69 85 ASP A N 1
ATOM 661 C CA . ASP A 1 85 ? -4.244 -11.465 3.070 1.00 85.69 85 ASP A CA 1
ATOM 662 C C . ASP A 1 85 ? -3.194 -10.990 4.084 1.00 85.69 85 ASP A C 1
ATOM 664 O O . ASP A 1 85 ? -3.392 -11.128 5.289 1.00 85.69 85 ASP A O 1
ATOM 668 N N . ILE A 1 86 ? -2.165 -10.277 3.617 1.00 84.44 86 ILE A N 1
ATOM 669 C CA . ILE A 1 86 ? -1.141 -9.670 4.482 1.00 84.44 86 ILE A CA 1
ATOM 670 C C . ILE A 1 86 ? -1.757 -8.631 5.435 1.00 84.44 86 ILE A C 1
ATOM 672 O O . ILE A 1 86 ? -1.471 -8.632 6.630 1.00 84.44 86 ILE A O 1
ATOM 676 N N . ALA A 1 87 ? -2.675 -7.782 4.955 1.00 79.62 87 ALA A N 1
ATOM 677 C CA . ALA A 1 87 ? -3.374 -6.818 5.814 1.00 79.62 87 ALA A CA 1
ATOM 678 C C . ALA A 1 87 ? -4.213 -7.488 6.919 1.00 79.62 87 ALA A C 1
ATOM 680 O O . ALA A 1 87 ? -4.436 -6.900 7.984 1.00 79.62 87 AL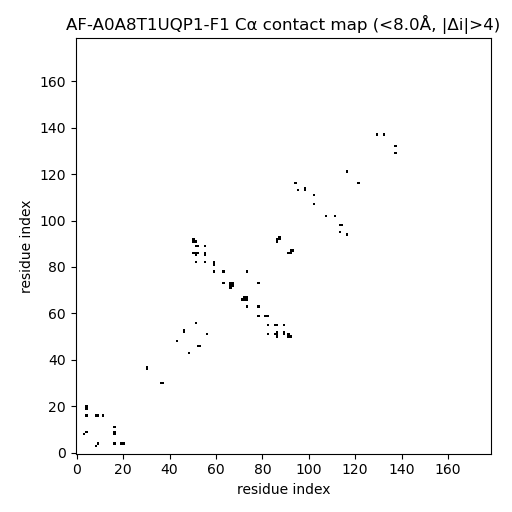A A O 1
ATOM 681 N N . GLN A 1 88 ? -4.731 -8.690 6.654 1.00 75.50 88 GLN A N 1
ATOM 682 C CA . GLN A 1 88 ? -5.483 -9.475 7.625 1.00 75.50 88 GLN A CA 1
ATOM 683 C C . GLN A 1 88 ? -4.553 -10.092 8.677 1.00 75.50 88 GLN A C 1
ATOM 685 O O . GLN A 1 88 ? -4.895 -10.065 9.861 1.00 75.50 88 GLN A O 1
ATOM 690 N N . GLU A 1 89 ? -3.390 -10.599 8.264 1.00 75.00 89 GLU A N 1
ATOM 691 C CA . GLU A 1 89 ? -2.363 -11.154 9.156 1.00 75.00 89 GLU A CA 1
ATOM 692 C C . GLU A 1 89 ? -1.763 -10.095 10.090 1.00 75.00 89 GLU A C 1
ATOM 694 O O . GLU A 1 89 ? -1.585 -10.351 11.279 1.00 75.00 89 GLU A O 1
ATOM 699 N N . GLU A 1 90 ? -1.550 -8.870 9.602 1.00 71.12 90 GLU A N 1
ATOM 700 C CA . GLU A 1 90 ? -1.007 -7.763 10.403 1.00 71.12 90 GLU A CA 1
ATOM 701 C C . GLU A 1 90 ? -2.007 -7.177 11.419 1.00 71.12 90 GLU A C 1
ATOM 703 O O . GLU A 1 90 ? -1.662 -6.298 12.211 1.00 71.12 90 GLU A O 1
ATOM 708 N N . GLY A 1 91 ? -3.273 -7.608 11.404 1.00 64.19 91 GLY A N 1
ATOM 709 C CA . GLY A 1 91 ? -4.290 -7.161 12.363 1.00 64.19 91 GLY A CA 1
ATOM 710 C C . GLY A 1 91 ? -4.667 -5.672 12.273 1.00 64.19 91 GLY A C 1
ATOM 711 O O . GLY A 1 91 ? -5.521 -5.219 13.044 1.00 64.19 91 GLY A O 1
ATOM 712 N N . LEU A 1 92 ? -4.109 -4.928 11.305 1.00 58.78 92 LEU A N 1
ATOM 713 C CA . LEU A 1 92 ? -4.250 -3.474 11.098 1.00 58.78 92 LEU A CA 1
ATOM 714 C C . LEU A 1 92 ? -5.689 -3.007 10.848 1.00 58.78 92 LEU A C 1
ATOM 716 O O . LEU A 1 92 ? -5.987 -1.816 10.904 1.00 58.78 92 LEU A O 1
ATOM 720 N N . THR A 1 93 ? -6.606 -3.937 10.595 1.00 57.78 93 THR A N 1
ATOM 721 C CA . THR A 1 93 ? -8.013 -3.638 10.321 1.00 57.78 93 THR A CA 1
ATOM 722 C C . THR A 1 93 ? -8.974 -4.448 11.179 1.00 57.78 93 THR A C 1
ATOM 724 O O . THR A 1 93 ? -10.171 -4.405 10.925 1.00 57.78 93 THR A O 1
ATOM 727 N N . SER A 1 94 ? -8.502 -5.175 12.198 1.00 65.38 94 SER A N 1
ATOM 728 C CA . SER A 1 94 ? -9.313 -6.166 12.929 1.00 65.38 94 SER A CA 1
ATOM 729 C C . SER A 1 94 ? -10.678 -5.631 13.378 1.00 65.38 94 SER A C 1
ATOM 731 O O . SER A 1 94 ? -11.692 -6.292 13.158 1.00 65.38 94 SER A O 1
ATOM 733 N N . ASN A 1 95 ? -10.732 -4.408 13.912 1.00 71.12 95 ASN A N 1
ATOM 734 C CA . ASN A 1 95 ? -11.975 -3.798 14.377 1.00 71.12 95 ASN A CA 1
ATOM 735 C C . ASN A 1 95 ? -12.879 -3.331 13.212 1.00 71.12 95 ASN A C 1
ATOM 737 O O . ASN A 1 95 ? -14.039 -3.731 13.152 1.00 71.12 95 ASN A O 1
ATOM 741 N N . LEU A 1 96 ? -12.353 -2.593 12.225 1.00 74.50 96 LEU A N 1
ATOM 742 C CA . LEU A 1 96 ? -13.116 -2.163 11.038 1.00 74.50 96 LEU A CA 1
ATOM 743 C C . LEU A 1 96 ? -13.614 -3.357 10.206 1.00 74.50 96 LEU A C 1
ATOM 745 O O . LEU A 1 96 ? -14.776 -3.415 9.815 1.00 74.50 96 LEU A O 1
ATOM 749 N N . SER A 1 97 ? -12.745 -4.335 9.967 1.00 73.69 97 SER A N 1
ATOM 750 C CA . SER A 1 97 ? -13.037 -5.563 9.225 1.00 73.69 97 SER A CA 1
ATOM 751 C C . SER A 1 97 ? -14.034 -6.447 9.965 1.00 73.69 97 SER A C 1
ATOM 753 O O . SER A 1 97 ? -14.875 -7.090 9.339 1.00 73.69 97 SER A O 1
ATOM 755 N N . LYS A 1 98 ? -13.992 -6.473 11.302 1.00 77.38 98 LYS A N 1
ATOM 756 C CA . LYS A 1 98 ? -15.043 -7.102 12.106 1.00 77.38 98 LYS A CA 1
ATOM 757 C C . LYS A 1 98 ? -16.370 -6.358 11.945 1.00 77.38 98 LYS A C 1
ATOM 759 O O . LYS A 1 98 ? -17.364 -7.000 11.638 1.00 77.38 98 LYS A O 1
ATOM 764 N N . GLN A 1 99 ? -16.382 -5.030 12.060 1.00 83.56 99 GLN A N 1
ATOM 765 C CA . GLN A 1 99 ? -17.604 -4.234 11.907 1.00 83.56 99 GLN A CA 1
ATOM 766 C C . GLN A 1 99 ? -18.239 -4.373 10.518 1.00 83.56 99 GLN A C 1
ATOM 768 O O . GLN A 1 99 ? -19.456 -4.495 10.415 1.00 83.56 99 GLN A O 1
ATOM 773 N N . LEU A 1 100 ? -17.431 -4.406 9.456 1.00 82.06 100 LEU A N 1
ATOM 774 C CA . LEU A 1 100 ? -17.914 -4.621 8.091 1.00 82.06 100 LEU A CA 1
ATOM 775 C C . LEU A 1 100 ? -18.484 -6.031 7.889 1.00 82.06 100 LEU A C 1
ATOM 777 O O . LEU A 1 100 ? -19.497 -6.179 7.209 1.00 82.06 100 LEU A O 1
ATOM 781 N N . ARG A 1 101 ? -17.869 -7.063 8.487 1.00 81.62 101 ARG A N 1
ATOM 782 C CA . ARG A 1 101 ? -18.403 -8.436 8.455 1.00 81.62 101 ARG A CA 1
ATOM 783 C C . ARG A 1 101 ? -19.715 -8.553 9.222 1.00 81.62 101 ARG A C 1
ATOM 785 O O . ARG A 1 101 ? -20.662 -9.119 8.688 1.00 81.62 101 ARG A O 1
ATOM 792 N N . ASP A 1 102 ? -19.777 -7.985 10.423 1.00 83.69 102 ASP A N 1
ATOM 793 C CA . ASP A 1 102 ? -20.983 -7.977 11.254 1.00 83.69 102 ASP A CA 1
ATOM 794 C C . ASP A 1 102 ? -22.132 -7.247 10.530 1.00 83.69 102 ASP A C 1
ATOM 796 O O . ASP A 1 102 ? -23.268 -7.714 10.528 1.00 83.69 102 ASP A O 1
ATOM 800 N N . TYR A 1 103 ? -21.826 -6.143 9.840 1.00 84.06 103 TYR A N 1
ATOM 801 C CA . TYR A 1 103 ? -22.783 -5.415 9.008 1.00 84.06 103 TYR A CA 1
ATOM 802 C C . TYR A 1 103 ? -23.264 -6.231 7.797 1.00 84.06 103 TYR A C 1
ATOM 804 O O . TYR A 1 103 ? -24.466 -6.339 7.565 1.00 84.06 103 TYR A O 1
ATOM 812 N N . ALA A 1 104 ? -22.343 -6.846 7.048 1.00 83.31 104 ALA A N 1
ATOM 813 C CA . ALA A 1 104 ? -22.684 -7.670 5.889 1.00 83.31 104 ALA A CA 1
ATOM 814 C C . ALA A 1 104 ? -23.507 -8.914 6.274 1.00 83.31 104 ALA A C 1
ATOM 816 O O . ALA A 1 104 ? -24.402 -9.311 5.531 1.00 83.31 104 ALA A O 1
ATOM 817 N N . ALA A 1 105 ? -23.235 -9.507 7.441 1.00 83.38 105 ALA A N 1
ATOM 818 C CA . ALA A 1 105 ? -24.002 -10.626 7.985 1.00 83.38 105 ALA A CA 1
ATOM 819 C C . ALA A 1 105 ? -25.378 -10.201 8.528 1.00 83.38 105 ALA A C 1
ATOM 821 O O . ALA A 1 105 ? -26.309 -11.003 8.527 1.00 83.38 105 ALA A O 1
ATOM 822 N N . GLY A 1 106 ? -25.516 -8.949 8.978 1.00 79.81 106 GLY A N 1
ATOM 823 C CA . GLY A 1 106 ? -26.747 -8.412 9.559 1.00 79.81 106 GLY A CA 1
ATOM 824 C C . GLY A 1 106 ? -27.887 -8.188 8.563 1.00 79.81 106 GLY A C 1
ATOM 825 O O . GLY A 1 106 ? -29.016 -7.977 8.997 1.00 79.81 106 GLY A O 1
ATOM 826 N N . GLY A 1 107 ? -27.625 -8.230 7.249 1.00 72.19 107 GLY A N 1
ATOM 827 C CA . GLY A 1 107 ? -28.660 -8.115 6.211 1.00 72.19 107 GLY A CA 1
ATOM 828 C C . GLY A 1 107 ? -29.492 -6.829 6.286 1.00 72.19 107 GLY A C 1
ATOM 829 O O . GLY A 1 107 ? -30.626 -6.799 5.816 1.00 72.19 107 GLY A O 1
ATOM 830 N N . THR A 1 108 ? -28.965 -5.779 6.920 1.00 68.06 108 THR A N 1
ATOM 831 C CA . THR A 1 108 ? -29.692 -4.531 7.147 1.00 68.06 108 THR A CA 1
ATOM 832 C C . THR A 1 108 ? -29.563 -3.614 5.937 1.00 68.06 108 THR A C 1
ATOM 834 O O . THR A 1 108 ? -28.450 -3.343 5.494 1.00 68.06 108 THR A O 1
ATOM 837 N N . ASP A 1 109 ? -30.677 -3.055 5.466 1.00 76.56 109 ASP A N 1
ATOM 838 C CA . ASP A 1 109 ? -30.699 -2.035 4.400 1.00 76.56 109 ASP A CA 1
ATOM 839 C C . ASP A 1 109 ? -30.282 -0.631 4.911 1.00 76.56 109 ASP A C 1
ATOM 841 O O . ASP A 1 109 ? -30.269 0.364 4.189 1.00 76.56 109 ASP A O 1
ATOM 845 N N . SER A 1 110 ? -29.947 -0.522 6.201 1.00 77.69 110 SER A N 1
ATOM 846 C CA . SER A 1 110 ? -29.500 0.717 6.842 1.00 77.69 110 SER A CA 1
ATOM 847 C C . SER A 1 110 ? -28.045 1.025 6.514 1.00 77.69 110 SER A C 1
ATOM 849 O O . SER A 1 110 ? -27.210 0.146 6.630 1.00 77.69 110 SER A O 1
ATOM 851 N N . LYS A 1 111 ? -27.713 2.284 6.222 1.00 85.38 111 LYS A N 1
ATOM 852 C CA . LYS A 1 111 ? -26.344 2.761 5.962 1.00 85.38 111 LYS A CA 1
ATOM 853 C C . LYS A 1 111 ? -25.346 2.352 7.064 1.00 85.38 111 LYS A C 1
ATOM 855 O O . LYS A 1 111 ? -25.604 2.573 8.242 1.00 85.38 111 LYS A O 1
ATOM 860 N N . PHE A 1 112 ? -24.185 1.818 6.672 1.00 85.69 112 PHE A N 1
ATOM 861 C CA . PHE A 1 112 ? -23.096 1.465 7.593 1.00 85.69 112 PHE A CA 1
ATOM 862 C C . PHE A 1 112 ? -22.594 2.678 8.393 1.00 85.69 112 PHE A C 1
ATOM 864 O O . PHE A 1 112 ? -22.235 3.707 7.811 1.00 85.69 112 PHE A O 1
ATOM 871 N N . GLU A 1 113 ? -22.493 2.517 9.715 1.00 84.19 113 GLU A N 1
ATOM 872 C CA . GLU A 1 113 ? -21.892 3.488 10.630 1.00 84.19 113 GLU A CA 1
ATOM 873 C C . GLU A 1 113 ? -20.704 2.873 11.371 1.00 84.19 113 GLU A C 1
ATOM 875 O O . GLU A 1 113 ? -20.794 1.792 11.959 1.00 84.19 113 GLU A O 1
ATOM 880 N N . LEU A 1 114 ? -19.578 3.588 11.348 1.00 84.12 114 LEU A N 1
ATOM 881 C CA . LEU A 1 114 ? -18.350 3.160 12.001 1.00 84.12 114 LEU A CA 1
ATOM 882 C C . LEU A 1 114 ? -18.467 3.347 13.516 1.00 84.12 114 LEU A C 1
ATOM 884 O O . LEU A 1 114 ? -18.619 4.471 13.998 1.00 84.12 114 LEU A O 1
ATOM 888 N N . LYS A 1 115 ? -18.336 2.263 14.281 1.00 82.31 115 LYS A N 1
ATOM 889 C CA . LYS A 1 115 ? -18.274 2.336 15.743 1.00 82.31 115 LYS A CA 1
ATOM 890 C C . LYS A 1 115 ? -16.854 2.672 16.183 1.00 82.31 115 LYS A C 1
ATOM 892 O O . LYS A 1 115 ? -15.887 2.059 15.729 1.00 82.31 115 LYS A O 1
ATOM 897 N N . ALA A 1 116 ? -16.733 3.643 17.082 1.00 81.00 116 ALA A N 1
ATOM 898 C CA . ALA A 1 116 ? -15.454 3.966 17.696 1.00 81.00 116 ALA A CA 1
ATOM 899 C C . ALA A 1 116 ? -14.937 2.772 18.528 1.00 81.00 116 ALA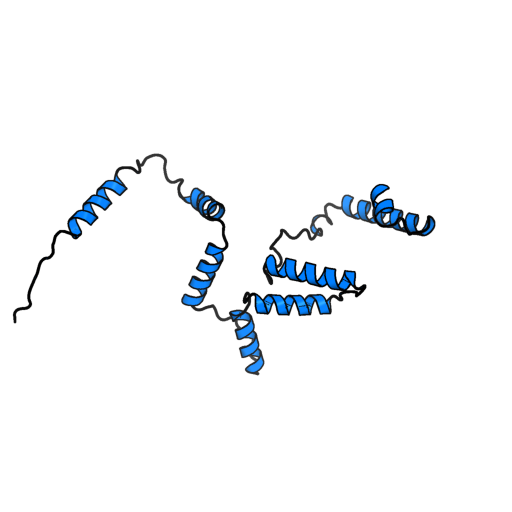 A C 1
ATOM 901 O O . ALA A 1 116 ? -15.746 2.063 19.137 1.00 81.00 116 ALA A O 1
ATOM 902 N N . PRO A 1 117 ? -13.612 2.543 18.575 1.00 81.00 117 PRO A N 1
ATOM 903 C CA . PRO A 1 117 ? -13.026 1.527 19.442 1.00 81.00 117 PRO A CA 1
ATOM 904 C C . PRO A 1 117 ? -13.303 1.851 20.913 1.00 81.00 117 PRO A C 1
ATOM 906 O O . PRO A 1 117 ? -13.462 3.013 21.302 1.00 81.00 117 PRO A O 1
ATOM 909 N N . SER A 1 118 ? -13.332 0.820 21.754 1.00 84.00 118 SER A N 1
ATOM 910 C CA . SER A 1 118 ? -13.441 1.020 23.198 1.00 84.00 118 SER A CA 1
ATOM 911 C C . SER A 1 118 ? -12.221 1.778 23.739 1.00 84.00 118 SER A C 1
ATOM 913 O O . SER A 1 118 ? -11.126 1.711 23.180 1.00 84.00 118 SER A O 1
ATOM 915 N N . ARG A 1 119 ? -12.373 2.467 24.881 1.00 84.25 119 ARG A N 1
ATOM 916 C CA . ARG A 1 119 ? -11.258 3.168 25.552 1.00 84.25 119 ARG A CA 1
ATOM 917 C C . ARG A 1 119 ? -10.043 2.257 25.750 1.00 84.25 119 ARG A C 1
ATOM 919 O O . ARG A 1 119 ? -8.914 2.703 25.587 1.00 84.25 119 ARG A O 1
ATOM 926 N N . ARG A 1 120 ? -10.281 0.992 26.105 1.00 81.44 120 ARG A N 1
ATOM 927 C CA . ARG A 1 120 ? -9.228 -0.005 26.322 1.00 81.44 120 ARG A CA 1
ATOM 928 C C . ARG A 1 120 ? -8.471 -0.313 25.031 1.00 81.44 120 ARG A C 1
ATOM 930 O O . ARG A 1 120 ? -7.250 -0.230 25.036 1.00 81.44 120 ARG A O 1
ATOM 937 N N . GLU A 1 121 ? -9.184 -0.589 23.941 1.00 78.12 121 GLU A N 1
ATOM 938 C CA . GLU A 1 121 ? -8.568 -0.824 22.626 1.00 78.12 121 GLU A CA 1
ATOM 939 C C . GLU A 1 121 ? -7.799 0.406 22.137 1.00 78.12 121 GLU A C 1
ATOM 941 O O . GLU A 1 121 ? -6.677 0.282 21.660 1.00 78.12 121 GLU A O 1
ATOM 946 N N . ALA A 1 122 ? -8.351 1.609 22.316 1.00 79.31 122 ALA A N 1
ATOM 947 C CA . ALA A 1 122 ? -7.674 2.843 21.927 1.00 79.31 122 ALA A CA 1
ATOM 948 C C . ALA A 1 122 ? -6.347 3.045 22.684 1.00 79.31 122 ALA A C 1
ATOM 950 O O . ALA A 1 122 ? -5.346 3.441 22.086 1.00 79.31 122 ALA A O 1
ATOM 951 N N . ILE A 1 123 ? -6.320 2.745 23.989 1.00 81.56 123 ILE A N 1
ATOM 952 C CA . ILE A 1 123 ? -5.098 2.790 24.809 1.00 81.56 123 ILE A CA 1
ATOM 953 C C . ILE A 1 123 ? -4.088 1.749 24.326 1.00 81.56 123 ILE A C 1
ATOM 955 O O . ILE A 1 123 ? -2.900 2.051 24.207 1.00 81.56 123 ILE A O 1
ATOM 959 N N . GLU A 1 124 ? -4.541 0.534 24.033 1.00 81.38 124 GLU A N 1
ATOM 960 C CA . GLU A 1 124 ? -3.683 -0.537 23.535 1.00 81.38 124 GLU A CA 1
ATOM 961 C C . GLU A 1 124 ? -3.050 -0.164 22.190 1.00 81.38 124 GLU A C 1
ATOM 963 O O . GLU A 1 124 ? -1.832 -0.263 22.038 1.00 81.38 124 GLU A O 1
ATOM 968 N N . TRP A 1 125 ? -3.836 0.384 21.259 1.00 81.56 125 TRP A N 1
ATOM 969 C CA . TRP A 1 125 ? -3.345 0.884 19.974 1.00 81.56 125 TRP A CA 1
ATOM 970 C C . TRP A 1 125 ? -2.339 2.019 20.137 1.00 81.56 125 TRP A C 1
ATOM 972 O O . TRP A 1 125 ? -1.271 1.979 19.528 1.00 81.56 125 TRP A O 1
ATOM 982 N N . ALA A 1 126 ? -2.635 3.007 20.987 1.00 80.62 126 ALA A N 1
ATOM 983 C CA . ALA A 1 126 ? -1.703 4.094 21.276 1.00 80.62 126 ALA A CA 1
ATOM 984 C C . ALA A 1 126 ? -0.381 3.558 21.845 1.00 80.62 126 ALA A C 1
ATOM 986 O O . ALA A 1 126 ? 0.697 3.962 21.411 1.00 80.62 126 ALA A O 1
ATOM 987 N N . THR A 1 127 ? -0.454 2.590 22.759 1.00 82.81 127 THR A N 1
ATOM 988 C CA . THR A 1 127 ? 0.725 1.973 23.377 1.00 82.81 127 THR A CA 1
ATOM 989 C C . THR A 1 127 ? 1.550 1.183 22.359 1.00 82.81 127 THR A C 1
ATOM 991 O O . THR A 1 127 ? 2.773 1.313 22.327 1.00 82.81 127 THR A O 1
ATOM 994 N N . MET A 1 128 ? 0.901 0.385 21.507 1.00 73.06 128 MET A N 1
ATOM 995 C CA . MET A 1 128 ? 1.548 -0.373 20.429 1.00 73.06 128 MET A CA 1
ATOM 996 C C . MET A 1 128 ? 2.242 0.565 19.435 1.00 73.06 128 MET A C 1
ATOM 998 O O . MET A 1 128 ? 3.419 0.381 19.125 1.00 73.06 128 MET A O 1
ATOM 1002 N N . ALA A 1 129 ? 1.555 1.631 19.015 1.00 75.44 129 ALA A N 1
ATOM 1003 C CA . ALA A 1 129 ? 2.109 2.639 18.117 1.00 75.44 129 ALA A CA 1
ATOM 1004 C C . ALA A 1 129 ? 3.332 3.343 18.725 1.00 75.44 129 ALA A C 1
ATOM 1006 O O . ALA A 1 129 ? 4.323 3.575 18.037 1.00 75.44 129 ALA A O 1
ATOM 1007 N N . TRP A 1 130 ? 3.301 3.651 20.024 1.00 79.44 130 TRP A N 1
ATOM 1008 C CA . TR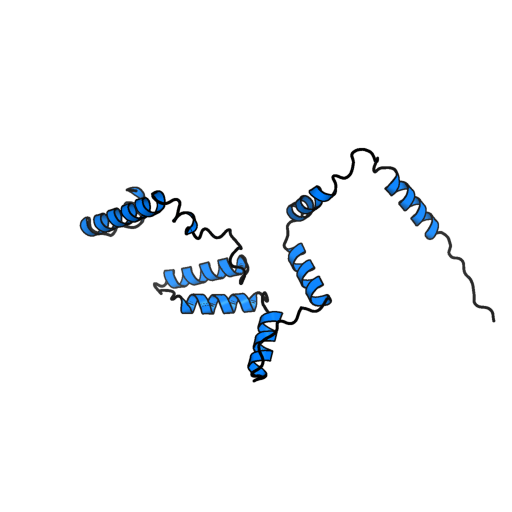P A 1 130 ? 4.422 4.301 20.705 1.00 79.44 130 TRP A CA 1
ATOM 1009 C C . TRP A 1 130 ? 5.613 3.366 20.910 1.00 79.44 130 TRP A C 1
ATOM 1011 O O . TRP A 1 130 ? 6.751 3.815 20.806 1.00 79.44 130 TRP A O 1
ATOM 1021 N N . LYS A 1 131 ? 5.381 2.067 21.137 1.00 75.56 131 LYS A N 1
ATOM 1022 C CA . LYS A 1 131 ? 6.457 1.061 21.193 1.00 75.56 131 LYS A CA 1
ATOM 1023 C C . LYS A 1 131 ? 7.193 0.917 19.861 1.00 75.56 131 LYS A C 1
ATOM 1025 O O . LYS A 1 131 ? 8.395 0.667 19.867 1.00 75.56 131 LYS A O 1
ATOM 1030 N N . ALA A 1 132 ? 6.493 1.100 18.742 1.00 71.44 132 ALA A N 1
ATOM 1031 C CA . ALA A 1 132 ? 7.097 1.066 17.412 1.00 71.44 132 ALA A CA 1
ATOM 1032 C C . ALA A 1 132 ? 7.978 2.298 17.116 1.00 71.44 132 ALA A C 1
ATOM 1034 O O . ALA A 1 132 ? 8.824 2.261 16.223 1.00 71.44 132 ALA A O 1
ATOM 1035 N N . LEU A 1 133 ? 7.815 3.398 17.861 1.00 81.50 133 LEU A N 1
ATOM 1036 C CA . LEU A 1 133 ? 8.617 4.606 17.683 1.00 81.50 133 LEU A CA 1
ATOM 1037 C C . LEU A 1 133 ? 9.948 4.510 18.440 1.00 81.50 133 LEU A C 1
ATOM 1039 O O . LEU A 1 133 ? 10.017 4.195 19.626 1.00 81.50 133 LEU A O 1
ATOM 1043 N N . GLY A 1 134 ? 11.043 4.869 17.767 1.00 82.00 134 GLY A N 1
ATOM 1044 C CA . GLY A 1 134 ? 12.355 4.944 18.405 1.00 82.00 134 GLY A CA 1
ATOM 1045 C C . GLY A 1 134 ? 12.414 6.041 19.478 1.00 82.00 134 GLY A C 1
ATOM 1046 O O . GLY A 1 134 ? 11.931 7.155 19.268 1.00 82.00 134 GLY A O 1
ATOM 1047 N N . ARG A 1 135 ? 13.106 5.773 20.599 1.00 76.94 135 ARG A N 1
ATOM 1048 C CA . ARG A 1 135 ? 13.267 6.715 21.734 1.00 76.94 135 ARG A CA 1
ATOM 1049 C C . ARG A 1 135 ? 13.687 8.131 21.315 1.00 76.94 135 ARG A C 1
ATOM 1051 O O . ARG A 1 135 ? 13.259 9.103 21.928 1.00 76.94 135 ARG A O 1
ATOM 1058 N N . LYS A 1 136 ? 14.510 8.257 20.267 1.00 78.69 136 LYS A N 1
ATOM 1059 C CA . LYS A 1 136 ? 14.966 9.548 19.721 1.00 78.69 136 LYS A CA 1
ATOM 1060 C C . LYS A 1 136 ? 13.824 10.360 19.096 1.00 78.69 136 LYS A C 1
ATOM 1062 O O . LYS A 1 136 ? 13.769 11.568 19.299 1.00 78.69 136 LYS A O 1
ATOM 1067 N N . VAL A 1 137 ? 12.917 9.700 18.373 1.00 80.00 137 VAL A N 1
ATOM 1068 C CA . VAL A 1 137 ? 11.746 10.326 17.734 1.00 80.00 137 VAL A CA 1
ATOM 1069 C C . VAL A 1 137 ? 10.763 10.798 18.796 1.00 80.00 137 VAL A C 1
ATOM 1071 O O . VAL A 1 137 ? 10.318 11.940 18.743 1.00 80.00 137 VAL A O 1
ATOM 1074 N N . ILE A 1 138 ? 10.507 9.954 19.801 1.00 80.94 138 ILE A N 1
ATOM 1075 C CA . ILE A 1 138 ? 9.648 10.301 20.938 1.00 80.94 138 ILE A CA 1
ATOM 1076 C C . ILE A 1 138 ? 10.207 11.544 21.640 1.00 80.94 138 ILE A C 1
ATOM 1078 O O . ILE A 1 138 ? 9.522 12.559 21.707 1.00 80.94 138 ILE A O 1
ATOM 1082 N N . LYS A 1 139 ? 11.479 11.527 22.064 1.00 78.69 139 LYS A N 1
ATOM 1083 C CA . LYS A 1 139 ? 12.108 12.682 22.730 1.00 78.69 139 LYS A CA 1
ATOM 1084 C C . LYS A 1 139 ? 12.039 13.956 21.881 1.00 78.69 139 LYS A C 1
ATOM 1086 O O . LYS A 1 139 ? 11.593 14.984 22.374 1.00 78.69 139 LYS A O 1
ATOM 1091 N N . SER A 1 140 ? 12.395 13.879 20.598 1.00 76.81 140 SER A N 1
ATOM 1092 C CA . SER A 1 140 ? 12.361 15.038 19.693 1.00 76.81 140 SER A CA 1
ATOM 1093 C C . SER A 1 140 ? 10.958 15.632 19.505 1.00 76.81 140 SER A C 1
ATOM 1095 O O . SER A 1 140 ? 10.835 16.830 19.249 1.00 76.81 140 SER A O 1
ATOM 1097 N N . GLY A 1 141 ? 9.902 14.819 19.606 1.00 76.44 141 GLY A N 1
ATOM 1098 C CA . GLY A 1 141 ? 8.516 15.284 19.516 1.00 76.44 141 GLY A CA 1
ATOM 1099 C C . GLY A 1 141 ? 8.062 16.084 20.741 1.00 76.44 141 GLY A C 1
ATOM 1100 O O . GLY A 1 141 ? 7.234 16.983 20.611 1.00 76.44 141 GLY A O 1
ATOM 1101 N N . PHE A 1 142 ? 8.640 15.809 21.916 1.00 71.12 142 PHE A N 1
ATOM 1102 C CA . PHE A 1 142 ? 8.295 16.480 23.175 1.00 71.12 142 PHE A CA 1
ATOM 1103 C C . PHE A 1 142 ? 9.248 17.626 23.549 1.00 71.12 142 PHE A C 1
ATOM 1105 O O . PHE A 1 142 ? 8.842 18.529 24.273 1.00 71.12 142 PHE A O 1
ATOM 1112 N N . THR A 1 143 ? 10.453 17.694 22.970 1.00 63.19 143 THR A N 1
ATOM 1113 C CA . THR A 1 143 ? 11.417 18.789 23.221 1.00 63.19 143 THR A CA 1
ATOM 1114 C C . THR A 1 143 ? 10.918 20.183 22.823 1.00 63.19 143 THR A C 1
ATOM 1116 O O . THR A 1 143 ? 11.433 21.184 23.311 1.00 63.19 143 THR A O 1
ATOM 1119 N N . TYR A 1 144 ? 9.905 20.294 21.954 1.00 53.50 144 TYR A N 1
ATOM 1120 C CA . TYR A 1 144 ? 9.318 21.597 21.609 1.00 53.50 144 TYR A CA 1
ATOM 1121 C C . TYR A 1 144 ? 8.404 22.152 22.719 1.00 53.50 144 TYR A C 1
ATOM 1123 O O . TYR A 1 144 ? 8.157 23.353 22.766 1.00 53.50 144 TYR A O 1
ATOM 1131 N N . LYS A 1 145 ? 7.916 21.302 23.635 1.00 55.16 145 LYS A N 1
ATOM 1132 C CA . LYS A 1 145 ? 6.997 21.692 24.718 1.00 55.16 145 LYS A CA 1
ATOM 1133 C C . LYS A 1 145 ? 7.710 22.164 25.994 1.00 55.16 145 LYS A C 1
ATOM 1135 O O . LYS A 1 145 ? 7.051 22.740 26.849 1.00 55.16 145 LYS A O 1
ATOM 1140 N N . GLU A 1 146 ? 9.027 21.980 26.091 1.00 51.94 146 GLU A N 1
ATOM 1141 C CA . GLU A 1 146 ? 9.854 22.411 27.233 1.00 51.94 146 GLU A CA 1
ATOM 1142 C C . GLU A 1 146 ? 10.406 23.837 27.110 1.00 51.94 146 GLU A C 1
ATOM 1144 O O . GLU A 1 146 ? 11.002 24.350 28.051 1.00 51.94 146 GLU A O 1
ATOM 1149 N N . LYS A 1 147 ? 10.182 24.536 25.990 1.00 51.03 147 LYS A N 1
ATOM 1150 C CA . LYS A 1 147 ? 10.482 25.973 25.916 1.00 51.03 147 LYS A CA 1
ATOM 1151 C C . LYS A 1 147 ? 9.368 26.780 26.585 1.00 51.03 147 LYS A C 1
ATOM 1153 O O . LYS A 1 147 ? 8.604 27.462 25.908 1.00 51.03 147 LYS A O 1
ATOM 1158 N N . LYS A 1 148 ? 9.280 26.681 27.911 1.00 49.50 148 LYS A N 1
ATOM 1159 C CA . LYS A 1 148 ? 8.627 27.681 28.756 1.00 49.50 148 LYS A CA 1
ATOM 1160 C C . LYS A 1 148 ? 9.710 28.424 29.530 1.00 49.50 148 LYS A C 1
ATOM 1162 O O . LYS A 1 148 ? 10.446 27.818 30.293 1.00 49.50 148 LYS A O 1
ATOM 1167 N N . ASP A 1 149 ? 9.788 29.714 29.225 1.00 52.12 149 ASP A N 1
ATOM 1168 C CA . ASP A 1 149 ? 10.251 30.826 30.051 1.00 52.12 149 ASP A CA 1
ATOM 1169 C C . ASP A 1 149 ? 11.604 30.640 30.754 1.00 52.12 149 ASP A C 1
ATOM 1171 O O . ASP A 1 149 ? 11.752 29.945 31.752 1.00 52.12 149 ASP A O 1
ATOM 1175 N N . SER A 1 150 ? 12.610 31.344 30.239 1.00 50.50 150 SER A N 1
ATOM 1176 C CA . SER A 1 150 ? 14.002 31.377 30.698 1.00 50.50 150 SER A CA 1
ATOM 1177 C C . SER A 1 150 ? 14.214 31.983 32.099 1.00 50.50 150 SER A C 1
ATOM 1179 O O . SER A 1 150 ? 15.187 32.707 32.292 1.00 50.50 150 SER A O 1
ATOM 1181 N N . ASN A 1 151 ? 13.325 31.758 33.073 1.00 54.75 151 ASN A N 1
ATOM 1182 C CA . ASN A 1 151 ? 13.473 32.337 34.410 1.00 54.75 151 ASN A CA 1
ATOM 1183 C C . ASN A 1 151 ? 12.964 31.476 35.579 1.00 54.75 151 ASN A C 1
ATOM 1185 O O . ASN A 1 151 ? 12.523 32.014 36.593 1.00 54.75 151 ASN A O 1
ATOM 1189 N N . THR A 1 152 ? 13.016 30.147 35.507 1.00 49.06 152 THR A N 1
ATOM 1190 C CA . THR A 1 152 ? 12.798 29.336 36.718 1.00 49.06 152 THR A CA 1
ATOM 1191 C C . THR A 1 152 ? 13.810 28.203 36.790 1.00 49.06 152 THR A C 1
ATOM 1193 O O . THR A 1 152 ? 13.862 27.335 35.925 1.00 49.06 152 THR A O 1
ATOM 1196 N N . GLN A 1 153 ? 14.664 28.284 37.812 1.00 46.03 153 GLN A N 1
ATOM 1197 C CA . GLN A 1 153 ? 15.670 27.288 38.166 1.00 46.03 153 GLN A CA 1
ATOM 1198 C C . GLN A 1 153 ? 14.976 25.943 38.466 1.00 46.03 153 GLN A C 1
ATOM 1200 O O . GLN A 1 153 ? 14.099 25.912 39.327 1.00 46.03 153 GLN A O 1
ATOM 1205 N N . PRO A 1 154 ? 15.333 24.840 37.783 1.00 49.53 154 PRO A N 1
ATOM 1206 C CA . PRO A 1 154 ? 14.696 23.533 37.973 1.00 49.53 154 PRO A CA 1
ATOM 1207 C C . PRO A 1 154 ? 15.138 22.807 39.254 1.00 49.53 154 PRO A C 1
ATOM 1209 O O . PRO A 1 154 ? 14.588 21.760 39.581 1.00 49.53 154 PRO A O 1
ATOM 1212 N N . GLU A 1 155 ? 16.124 23.334 39.981 1.00 50.03 155 GLU A N 1
ATOM 1213 C CA . GLU A 1 155 ? 16.785 22.600 41.066 1.00 50.03 155 GLU A CA 1
ATOM 1214 C C . GLU A 1 155 ? 16.064 22.690 42.422 1.00 50.03 155 GLU A C 1
ATOM 1216 O O . GLU A 1 155 ? 16.398 21.943 43.334 1.00 50.03 155 GLU A O 1
ATOM 1221 N N . THR A 1 156 ? 15.041 23.540 42.564 1.00 46.78 156 THR A N 1
ATOM 1222 C CA . THR A 1 156 ? 14.342 23.725 43.851 1.00 46.78 156 THR A CA 1
ATOM 1223 C C . THR A 1 156 ? 13.078 22.877 44.005 1.00 46.78 156 THR A C 1
ATOM 1225 O O . THR A 1 156 ? 12.739 22.505 45.119 1.00 46.78 156 THR A O 1
ATOM 1228 N N . ILE A 1 157 ? 12.395 22.513 42.912 1.00 49.28 157 ILE A N 1
ATOM 1229 C CA . ILE A 1 157 ? 11.091 21.819 42.987 1.00 49.28 157 ILE A CA 1
ATOM 1230 C C . ILE A 1 157 ? 11.261 20.319 43.273 1.00 49.28 157 ILE A C 1
ATOM 1232 O O . ILE A 1 157 ? 10.487 19.733 44.022 1.00 49.28 157 ILE A O 1
ATOM 1236 N N . VAL A 1 158 ? 12.297 19.690 42.708 1.00 54.09 158 VAL A N 1
ATOM 1237 C CA . VAL A 1 158 ? 12.530 18.243 42.882 1.00 54.09 158 VAL A CA 1
ATOM 1238 C C . VAL A 1 158 ? 13.024 17.918 44.297 1.00 54.09 158 VAL A C 1
ATOM 1240 O O . VAL A 1 158 ? 12.750 16.835 44.802 1.00 54.09 158 VAL A O 1
ATOM 1243 N N . ALA A 1 159 ? 13.724 18.854 44.945 1.00 53.12 159 ALA A N 1
ATOM 1244 C CA . ALA A 1 159 ? 14.207 18.687 46.314 1.00 53.12 159 ALA A CA 1
ATOM 1245 C C . ALA A 1 159 ? 13.068 18.773 47.349 1.00 53.12 159 ALA A C 1
ATOM 1247 O O . ALA A 1 159 ? 13.005 17.923 48.232 1.00 53.12 159 ALA A O 1
ATOM 1248 N N . GLU A 1 160 ? 12.137 19.726 47.204 1.00 58.00 160 GLU A N 1
ATOM 1249 C CA . GLU A 1 160 ? 10.989 19.856 48.119 1.00 58.00 160 GLU A CA 1
ATOM 1250 C C . GLU A 1 160 ? 9.999 18.684 48.002 1.00 58.00 160 GLU A C 1
ATOM 1252 O O . GLU A 1 160 ? 9.478 18.219 49.014 1.00 58.00 160 GLU A O 1
ATOM 1257 N N . GLU A 1 161 ? 9.748 18.155 46.796 1.00 58.25 161 GLU A N 1
ATOM 1258 C CA . GLU A 1 161 ? 8.858 16.989 46.649 1.00 58.25 161 GLU A CA 1
ATOM 1259 C C . GLU A 1 161 ? 9.463 15.698 47.219 1.00 58.25 161 GLU A C 1
ATOM 1261 O O . GLU A 1 161 ? 8.719 14.853 47.721 1.00 58.25 161 GLU A O 1
ATOM 1266 N N . LEU A 1 162 ? 10.792 15.536 47.184 1.00 54.72 162 LEU A N 1
ATOM 1267 C CA . LEU A 1 162 ? 11.445 14.370 47.787 1.00 54.72 162 LEU A CA 1
ATOM 1268 C C . LEU A 1 162 ? 11.346 14.401 49.320 1.00 54.72 162 LEU A C 1
ATOM 1270 O O . LEU A 1 162 ? 11.038 13.378 49.926 1.00 54.72 162 LEU A O 1
ATOM 1274 N N . GLU A 1 163 ? 11.532 15.578 49.928 1.00 61.56 163 GLU A N 1
ATOM 1275 C CA . GLU A 1 163 ? 11.403 15.780 51.379 1.00 61.56 163 GLU A CA 1
ATOM 1276 C C . GLU A 1 163 ? 9.959 15.533 51.857 1.00 61.56 163 GLU A C 1
ATOM 1278 O O . GLU A 1 163 ? 9.725 14.928 52.905 1.00 61.56 163 GLU A O 1
ATOM 1283 N N . HIS A 1 164 ? 8.965 15.909 51.046 1.00 56.88 164 HIS A N 1
ATOM 1284 C CA . HIS A 1 164 ? 7.557 15.668 51.362 1.00 56.88 164 HIS A CA 1
ATOM 1285 C C . HIS A 1 164 ? 7.139 14.191 51.284 1.00 56.88 164 HIS A C 1
ATOM 1287 O O . HIS A 1 164 ? 6.207 13.794 51.988 1.00 56.88 164 HIS A O 1
ATOM 1293 N N . LEU A 1 165 ? 7.799 13.381 50.448 1.00 52.75 165 LEU A N 1
ATOM 1294 C CA . LEU A 1 165 ? 7.533 11.943 50.341 1.00 52.75 165 LEU A CA 1
ATOM 1295 C C . LEU A 1 165 ? 8.225 11.139 51.450 1.00 52.75 165 LEU A C 1
ATOM 1297 O O . LEU A 1 165 ? 7.628 10.187 51.950 1.00 52.75 165 LEU A O 1
ATOM 1301 N N . GLU A 1 166 ? 9.413 11.558 51.893 1.00 57.81 166 GLU A N 1
ATOM 1302 C CA . GLU A 1 166 ? 10.109 10.948 53.039 1.00 57.81 166 GLU A CA 1
ATOM 1303 C C . GLU A 1 166 ? 9.330 11.159 54.355 1.00 57.81 166 GLU A C 1
ATOM 1305 O O . GLU A 1 166 ? 9.243 10.257 55.187 1.00 57.81 166 GLU A O 1
ATOM 1310 N N . ALA A 1 167 ? 8.643 12.298 54.510 1.00 57.62 167 ALA A N 1
ATOM 1311 C CA . ALA A 1 167 ? 7.826 12.599 55.691 1.00 57.62 167 ALA A CA 1
ATOM 1312 C C . ALA A 1 167 ? 6.525 11.770 55.814 1.00 57.62 167 ALA A C 1
ATOM 1314 O O . ALA A 1 167 ? 5.920 11.725 56.889 1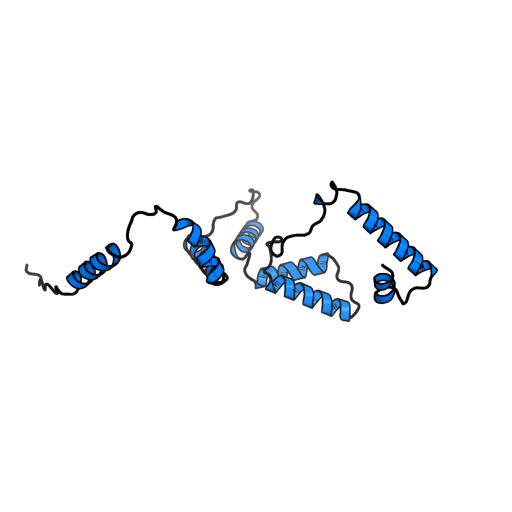.00 57.62 167 ALA A O 1
ATOM 1315 N N . ILE A 1 168 ? 6.064 11.126 54.734 1.00 54.16 168 ILE A N 1
ATOM 1316 C CA . ILE A 1 168 ? 4.828 10.322 54.736 1.00 54.16 168 ILE A CA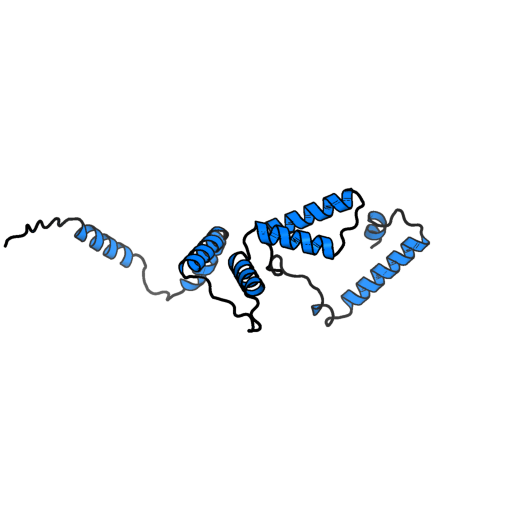 1
ATOM 1317 C C . ILE A 1 168 ? 5.106 8.863 55.141 1.00 54.16 168 ILE A C 1
ATOM 1319 O O . ILE A 1 168 ? 4.216 8.205 55.681 1.00 54.16 168 ILE A O 1
ATOM 1323 N N . GLU A 1 169 ? 6.330 8.360 54.952 1.00 54.50 169 GLU A N 1
ATOM 1324 C CA . GLU A 1 169 ? 6.682 6.967 55.271 1.00 54.50 169 GLU A CA 1
ATOM 1325 C C . GLU A 1 169 ? 6.942 6.708 56.771 1.00 54.50 169 GLU A C 1
ATOM 1327 O O . GLU A 1 169 ? 6.849 5.564 57.214 1.00 54.50 169 GLU A O 1
ATOM 1332 N N . GLU A 1 170 ? 7.170 7.742 57.591 1.00 52.53 170 GLU A N 1
ATOM 1333 C CA . GLU A 1 170 ? 7.553 7.574 59.008 1.00 52.53 170 GLU A CA 1
ATOM 1334 C C . GLU A 1 170 ? 6.398 7.543 60.036 1.00 52.53 170 GLU A C 1
ATOM 1336 O O . GLU A 1 170 ? 6.651 7.412 61.232 1.00 52.53 170 GLU A O 1
ATOM 1341 N N . ASN A 1 171 ? 5.119 7.586 59.638 1.00 49.03 171 ASN A N 1
ATOM 1342 C CA . ASN A 1 171 ? 4.000 7.526 60.598 1.00 49.03 171 ASN A CA 1
ATOM 1343 C C . ASN A 1 171 ? 3.105 6.282 60.443 1.00 49.03 171 ASN A C 1
ATOM 1345 O O . ASN A 1 171 ? 2.005 6.377 59.890 1.00 49.03 171 ASN A O 1
ATOM 1349 N N . PRO A 1 172 ? 3.450 5.124 61.039 1.00 46.12 172 PRO A N 1
ATOM 1350 C CA . PRO A 1 172 ? 2.462 4.094 61.321 1.00 46.12 172 PRO A CA 1
ATOM 1351 C C . PRO A 1 172 ? 1.666 4.486 62.577 1.00 46.12 172 PRO A C 1
ATOM 1353 O O . PRO A 1 172 ? 1.878 3.950 63.666 1.00 46.12 172 PRO A O 1
ATOM 1356 N N . THR A 1 173 ? 0.716 5.422 62.455 1.00 45.28 173 THR A N 1
ATOM 1357 C CA . THR A 1 173 ? -0.280 5.617 63.522 1.00 45.28 173 THR A CA 1
ATOM 1358 C C . THR A 1 173 ? -1.264 4.457 63.483 1.00 45.28 173 THR A C 1
ATOM 1360 O O . THR A 1 173 ? -2.252 4.442 62.751 1.00 45.28 173 THR A O 1
ATOM 1363 N N . THR A 1 174 ? -0.958 3.458 64.303 1.00 50.00 174 THR A N 1
ATOM 1364 C CA . THR A 1 174 ? -1.932 2.504 64.818 1.00 50.00 174 THR A CA 1
ATOM 1365 C C . THR A 1 174 ? -3.110 3.274 65.426 1.00 50.00 174 THR A C 1
ATOM 1367 O O . THR A 1 174 ? -2.950 4.128 66.295 1.00 50.00 174 THR A O 1
ATOM 1370 N N . SER A 1 175 ? -4.320 3.008 64.954 1.00 41.47 175 SER A N 1
ATOM 1371 C CA . SER A 1 175 ? -5.541 3.363 65.674 1.00 41.47 175 SER A CA 1
ATOM 1372 C C . SER A 1 175 ? -6.488 2.187 65.565 1.00 41.47 175 SER A C 1
ATOM 1374 O O . SER A 1 175 ? -7.219 2.010 64.593 1.00 41.47 175 SER A O 1
ATOM 1376 N N . SER A 1 176 ? -6.367 1.331 66.576 1.00 43.25 176 SER A N 1
ATOM 1377 C CA . SER A 1 176 ? -7.299 0.264 66.896 1.00 43.25 176 SER A CA 1
ATOM 1378 C C . SER A 1 176 ? -8.708 0.825 67.060 1.00 43.25 176 SER A C 1
ATOM 1380 O O . SER A 1 176 ? -8.924 1.821 67.749 1.00 43.25 176 SER A O 1
ATOM 1382 N N . LEU A 1 177 ? -9.660 0.131 66.441 1.00 41.06 177 LEU A N 1
ATOM 1383 C CA . LEU A 1 177 ? -11.091 0.271 66.665 1.00 41.06 177 LEU A CA 1
ATOM 1384 C C . LEU A 1 177 ? -11.436 0.079 68.150 1.00 41.06 177 LEU A C 1
ATOM 1386 O O . LEU A 1 177 ? -11.071 -0.930 68.752 1.00 41.06 177 LEU A O 1
ATOM 1390 N N . SER A 1 178 ? -12.201 1.017 68.702 1.00 43.94 178 SER A N 1
ATOM 1391 C CA . SER A 1 178 ? -12.987 0.854 69.925 1.00 43.94 178 SER A CA 1
ATOM 1392 C C . SER A 1 178 ? -14.347 1.504 69.705 1.00 43.94 178 SER A C 1
ATOM 1394 O O . SER A 1 178 ? -14.431 2.732 69.697 1.00 43.94 178 SER A O 1
ATOM 1396 N N . SER A 1 179 ? -15.366 0.662 69.517 1.00 47.41 179 SER A N 1
ATOM 1397 C CA . SER A 1 179 ? -16.668 0.640 70.215 1.00 47.41 179 SER A CA 1
ATOM 1398 C C . SER A 1 179 ? -17.738 -0.022 69.358 1.00 47.41 179 SER A C 1
ATOM 1400 O O . SER A 1 179 ? -17.898 0.379 68.186 1.00 47.41 179 SER A O 1
#